Protein AF-A0A9P6P2Z0-F1 (afdb_monomer_lite)

Structure (mmCIF, N/CA/C/O backbone):
data_AF-A0A9P6P2Z0-F1
#
_entry.id   AF-A0A9P6P2Z0-F1
#
loop_
_atom_site.group_PDB
_atom_site.id
_atom_site.type_symbol
_atom_site.label_atom_id
_atom_site.label_alt_id
_atom_site.label_comp_id
_atom_site.label_asym_id
_atom_site.label_entity_id
_atom_site.label_seq_id
_atom_site.pdbx_PDB_ins_code
_atom_site.Cartn_x
_atom_site.Cartn_y
_atom_site.Cartn_z
_atom_site.occupancy
_atom_site.B_iso_or_equiv
_atom_site.auth_seq_id
_atom_site.auth_comp_id
_atom_site.auth_asym_id
_atom_site.auth_atom_id
_atom_site.pdbx_PDB_model_num
ATOM 1 N N . MET A 1 1 ? 4.535 6.539 -12.197 1.00 40.97 1 MET A N 1
ATOM 2 C CA . MET A 1 1 ? 3.383 5.613 -12.132 1.00 40.97 1 MET A CA 1
ATOM 3 C C . MET A 1 1 ? 3.742 4.573 -11.095 1.00 40.97 1 MET A C 1
ATOM 5 O O . MET A 1 1 ? 4.847 4.063 -11.207 1.00 40.97 1 MET A O 1
ATOM 9 N N . SER A 1 2 ? 2.902 4.327 -10.084 1.00 56.16 2 SER A N 1
ATOM 10 C CA . SER A 1 2 ? 3.130 3.152 -9.237 1.00 56.16 2 SER A CA 1
ATOM 11 C C . SER A 1 2 ? 2.600 1.932 -9.979 1.00 56.16 2 SER A C 1
ATOM 13 O O . SER A 1 2 ? 1.514 1.979 -10.556 1.00 56.16 2 SER A O 1
ATOM 15 N N . THR A 1 3 ? 3.406 0.888 -10.032 1.00 84.94 3 THR A N 1
ATOM 16 C CA . THR A 1 3 ? 3.090 -0.382 -10.685 1.00 84.94 3 THR A CA 1
ATOM 17 C C . THR A 1 3 ? 2.276 -1.272 -9.741 1.00 84.94 3 THR A C 1
ATOM 19 O O . THR A 1 3 ? 2.152 -0.966 -8.551 1.00 84.94 3 THR A O 1
ATOM 22 N N . PHE A 1 4 ? 1.720 -2.379 -10.248 1.00 91.75 4 PHE A N 1
ATOM 23 C CA . PHE A 1 4 ? 1.156 -3.431 -9.392 1.00 91.75 4 PHE A CA 1
ATOM 24 C C . PHE A 1 4 ? 2.157 -3.864 -8.309 1.00 91.75 4 PHE A C 1
ATOM 26 O O . PHE A 1 4 ? 1.764 -4.084 -7.170 1.00 91.75 4 PHE A O 1
ATOM 33 N N . ASP A 1 5 ? 3.446 -3.916 -8.642 1.00 90.94 5 ASP A N 1
ATOM 34 C CA . ASP A 1 5 ? 4.504 -4.303 -7.713 1.00 90.94 5 ASP A CA 1
ATOM 35 C C . ASP A 1 5 ? 4.587 -3.338 -6.528 1.00 90.94 5 ASP A C 1
ATOM 37 O O . ASP A 1 5 ? 4.537 -3.775 -5.382 1.00 90.94 5 ASP A O 1
ATOM 41 N N . ASP A 1 6 ? 4.574 -2.029 -6.792 1.00 89.38 6 ASP A N 1
ATOM 42 C CA . ASP A 1 6 ? 4.560 -1.015 -5.732 1.00 89.38 6 ASP A CA 1
ATOM 43 C C . ASP A 1 6 ? 3.288 -1.099 -4.872 1.00 89.38 6 ASP A C 1
ATOM 45 O O . ASP A 1 6 ? 3.316 -0.822 -3.673 1.00 89.38 6 ASP A O 1
ATOM 49 N N . ALA A 1 7 ? 2.147 -1.438 -5.484 1.00 89.94 7 ALA A N 1
ATOM 50 C CA . ALA A 1 7 ? 0.877 -1.596 -4.781 1.00 89.94 7 ALA A CA 1
ATOM 51 C C . ALA A 1 7 ? 0.867 -2.852 -3.897 1.00 89.94 7 ALA A C 1
ATOM 53 O O . ALA A 1 7 ? 0.403 -2.788 -2.760 1.00 89.94 7 ALA A O 1
ATOM 54 N N . PHE A 1 8 ? 1.400 -3.967 -4.397 1.00 90.94 8 PHE A N 1
ATOM 55 C CA . PHE A 1 8 ? 1.550 -5.212 -3.653 1.00 90.94 8 PHE A CA 1
ATOM 56 C C . PHE A 1 8 ? 2.512 -5.035 -2.478 1.00 90.94 8 PHE A C 1
ATOM 58 O O . PHE A 1 8 ? 2.176 -5.396 -1.354 1.00 90.94 8 PHE A O 1
ATOM 65 N N . ASP A 1 9 ? 3.662 -4.402 -2.705 1.00 89.50 9 ASP A N 1
ATOM 66 C CA . ASP A 1 9 ? 4.655 -4.144 -1.662 1.00 89.50 9 ASP A CA 1
ATOM 67 C C . ASP A 1 9 ? 4.077 -3.265 -0.541 1.00 89.50 9 ASP A C 1
ATOM 69 O O . ASP A 1 9 ? 4.248 -3.570 0.640 1.00 89.50 9 ASP A O 1
ATOM 73 N N . LYS A 1 10 ? 3.311 -2.225 -0.898 1.00 85.12 10 LYS A N 1
ATOM 74 C CA . LYS A 1 10 ? 2.605 -1.372 0.072 1.00 85.12 10 LYS A CA 1
ATOM 75 C C . LYS A 1 10 ? 1.496 -2.097 0.828 1.00 85.12 10 LYS A C 1
ATOM 77 O O . LYS A 1 10 ? 1.320 -1.827 2.010 1.00 85.12 10 LYS A O 1
ATOM 82 N N . LEU A 1 11 ? 0.735 -2.959 0.154 1.00 83.75 11 LEU A N 1
ATOM 83 C CA . LEU A 1 11 ? -0.376 -3.690 0.765 1.00 83.75 11 LEU A CA 1
ATOM 84 C C . LEU A 1 11 ? 0.119 -4.714 1.791 1.00 83.75 11 LEU A C 1
ATOM 86 O O . LEU A 1 11 ? -0.470 -4.862 2.855 1.00 83.75 11 LEU A O 1
ATOM 90 N N . ILE A 1 12 ? 1.189 -5.433 1.454 1.00 82.19 12 ILE A N 1
ATOM 91 C CA . ILE A 1 12 ? 1.725 -6.512 2.286 1.00 82.19 12 ILE A CA 1
ATOM 92 C C . ILE A 1 12 ? 2.585 -5.975 3.443 1.00 82.19 12 ILE A C 1
ATOM 94 O O . ILE A 1 12 ? 2.632 -6.599 4.505 1.00 82.19 12 ILE A O 1
ATOM 98 N N . GLY A 1 13 ? 3.246 -4.824 3.264 1.00 67.31 13 GLY A N 1
ATOM 99 C CA . GLY A 1 13 ? 4.098 -4.208 4.283 1.00 67.31 13 GLY A CA 1
ATOM 100 C C . GLY A 1 13 ? 5.221 -5.131 4.785 1.00 67.31 13 GLY A C 1
ATOM 101 O O . GLY A 1 13 ? 5.605 -6.097 4.122 1.00 67.31 13 GLY A O 1
ATOM 102 N N . ASN A 1 14 ? 5.730 -4.854 5.991 1.00 45.59 14 ASN A N 1
ATOM 103 C CA . ASN A 1 14 ? 6.727 -5.698 6.671 1.00 45.59 14 ASN A CA 1
ATOM 104 C C . ASN A 1 14 ? 6.098 -6.866 7.464 1.00 45.59 14 ASN A C 1
ATOM 106 O O . ASN A 1 14 ? 6.825 -7.667 8.049 1.00 45.59 14 ASN A O 1
ATOM 110 N N . GLU A 1 15 ? 4.765 -6.980 7.484 1.00 47.97 15 GLU A N 1
ATOM 111 C CA . GLU A 1 15 ? 4.010 -7.887 8.365 1.00 47.97 15 GLU A CA 1
ATOM 112 C C . GLU A 1 15 ? 3.291 -9.031 7.628 1.00 47.97 15 GLU A C 1
ATOM 114 O O . GLU A 1 15 ? 2.542 -9.783 8.248 1.00 47.97 15 GLU A O 1
ATOM 119 N N . GLY A 1 16 ? 3.545 -9.229 6.327 1.00 59.09 16 GLY A N 1
ATOM 120 C CA . GLY A 1 16 ? 2.955 -10.283 5.478 1.00 59.09 16 GLY A CA 1
ATOM 12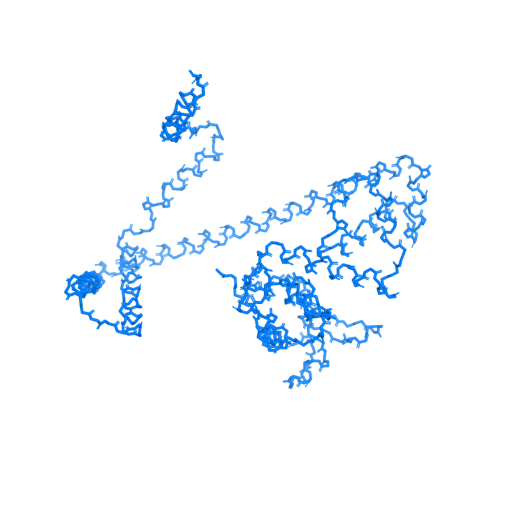1 C C . GLY A 1 16 ? 3.271 -11.742 5.850 1.00 59.09 16 GLY A C 1
ATOM 122 O O . GLY A 1 16 ? 3.262 -12.617 4.984 1.00 59.09 16 GLY A O 1
ATOM 123 N N . GLY A 1 17 ? 3.595 -12.011 7.111 1.00 72.75 17 GLY A N 1
ATOM 124 C CA . GLY A 1 17 ? 3.959 -13.317 7.629 1.00 72.75 17 GLY A CA 1
ATOM 125 C C . GLY A 1 17 ? 2.793 -14.299 7.728 1.00 72.75 17 GLY A C 1
ATOM 126 O O . GLY A 1 17 ? 1.643 -14.026 7.384 1.00 72.75 17 GLY A O 1
ATOM 127 N N . TYR A 1 18 ? 3.129 -15.490 8.209 1.00 78.38 18 TYR A N 1
ATOM 128 C CA . TYR A 1 18 ? 2.183 -16.582 8.364 1.00 78.38 18 TYR A CA 1
ATOM 129 C C . TYR A 1 18 ? 1.223 -16.327 9.529 1.00 78.38 18 TYR A C 1
ATOM 131 O O . TYR A 1 18 ? 1.657 -16.024 10.643 1.00 78.38 18 TYR A O 1
ATOM 139 N N . SER A 1 19 ? -0.062 -16.589 9.313 1.00 75.56 19 SER A N 1
ATOM 140 C CA . SER A 1 19 ? -1.073 -16.651 10.364 1.00 75.56 19 SER A CA 1
ATOM 141 C C . SER A 1 19 ? -1.917 -17.921 10.228 1.00 75.56 19 SER A C 1
ATOM 143 O O . SER A 1 19 ? -2.125 -18.459 9.143 1.00 75.56 19 SER A O 1
ATOM 145 N N . ASN A 1 20 ? -2.376 -18.457 11.356 1.00 75.75 20 ASN A N 1
ATOM 146 C CA . ASN A 1 20 ? -3.303 -19.585 11.385 1.00 75.75 20 ASN A CA 1
ATOM 147 C C . ASN A 1 20 ? -4.178 -19.452 12.627 1.00 75.75 20 ASN A C 1
ATOM 149 O O . ASN A 1 20 ? -3.778 -19.838 13.728 1.00 75.75 20 ASN A O 1
ATOM 153 N N . ASN A 1 21 ? -5.348 -18.843 12.449 1.00 61.84 21 ASN A N 1
ATOM 154 C CA . ASN A 1 21 ? -6.328 -18.699 13.511 1.00 61.84 21 ASN A CA 1
ATOM 155 C C . ASN A 1 21 ? -7.389 -19.802 13.389 1.00 61.84 21 ASN A C 1
ATOM 157 O O . ASN A 1 21 ? -8.086 -19.909 12.386 1.00 61.84 21 ASN A O 1
ATOM 161 N N . ARG A 1 22 ? -7.543 -20.606 14.448 1.00 56.22 22 ARG A N 1
ATOM 162 C CA . ARG A 1 22 ? -8.482 -21.739 14.500 1.00 56.22 22 ARG A CA 1
ATOM 163 C C . ARG A 1 22 ? -9.958 -21.321 14.447 1.00 56.22 22 ARG A C 1
ATOM 165 O O . ARG A 1 22 ? -10.809 -22.173 14.217 1.00 56.22 22 ARG A O 1
ATOM 172 N N . GLN A 1 23 ? -10.253 -20.049 14.713 1.00 51.34 23 GLN A N 1
ATOM 173 C CA . GLN A 1 23 ? -11.605 -19.482 14.704 1.00 51.34 23 GLN A CA 1
ATOM 174 C C . GLN A 1 23 ? -11.922 -18.705 13.415 1.00 51.34 23 GLN A C 1
ATOM 176 O O . GLN A 1 23 ? -13.063 -18.291 13.228 1.00 51.34 23 GLN A O 1
ATOM 181 N N . ASP A 1 24 ? -10.939 -18.514 12.528 1.00 55.25 24 ASP A N 1
ATOM 182 C CA . ASP A 1 24 ? -11.111 -17.787 11.271 1.00 55.25 24 ASP A CA 1
ATOM 183 C C . ASP A 1 24 ? -11.561 -18.749 10.150 1.00 55.25 24 ASP A C 1
ATOM 185 O O . ASP A 1 24 ? -10.883 -19.754 9.902 1.00 55.25 24 ASP A O 1
ATOM 189 N N . PRO A 1 25 ? -12.674 -18.474 9.438 1.00 52.09 25 PRO A N 1
ATOM 190 C CA . PRO A 1 25 ? -13.081 -19.256 8.270 1.00 52.09 25 PRO A CA 1
ATOM 191 C C . PRO A 1 25 ? -12.027 -19.306 7.142 1.00 52.09 25 PRO A C 1
ATOM 193 O O . PRO A 1 25 ? -12.110 -20.192 6.287 1.00 52.09 25 PRO A O 1
ATOM 196 N N . GLY A 1 26 ? -11.050 -18.389 7.117 1.00 55.75 26 GLY A N 1
ATOM 197 C CA . GLY A 1 26 ? -9.947 -18.346 6.149 1.00 55.75 26 GLY A CA 1
ATOM 198 C C . GLY A 1 26 ? -8.818 -19.362 6.384 1.00 55.75 26 GLY A C 1
ATOM 199 O O . GLY A 1 26 ? -8.164 -19.769 5.419 1.00 55.75 26 GLY A O 1
ATOM 200 N N . GLY A 1 27 ? -8.629 -19.835 7.622 1.00 72.31 27 GLY A N 1
ATOM 201 C CA . GLY A 1 27 ? -7.588 -20.804 7.990 1.00 72.31 27 GLY A CA 1
ATOM 202 C C . GLY A 1 27 ? -6.148 -20.278 7.852 1.00 72.31 27 GLY A C 1
ATOM 203 O O . GLY A 1 27 ? -5.869 -19.105 8.090 1.00 72.31 27 GLY A O 1
ATOM 204 N N . GLU A 1 28 ? -5.206 -21.162 7.500 1.00 84.19 28 GLU A N 1
ATOM 205 C CA . GLU A 1 28 ? -3.797 -20.798 7.271 1.00 84.19 28 GLU A CA 1
ATOM 206 C C . GLU A 1 28 ? -3.656 -19.752 6.161 1.00 84.19 28 GLU A C 1
ATOM 208 O O . GLU A 1 28 ? -4.163 -19.943 5.054 1.00 84.19 28 GLU A O 1
ATOM 213 N N . THR A 1 29 ? -2.911 -18.687 6.439 1.00 84.00 29 THR A N 1
ATOM 214 C CA . THR A 1 29 ? -2.677 -17.571 5.524 1.00 84.00 29 THR A CA 1
ATOM 215 C C . THR A 1 29 ? -1.196 -17.204 5.514 1.00 84.00 29 THR A C 1
ATOM 217 O O . THR A 1 29 ? -0.538 -17.234 6.550 1.00 84.00 29 THR A O 1
ATOM 220 N N . MET A 1 30 ? -0.660 -16.865 4.343 1.00 89.19 30 MET A N 1
ATOM 221 C CA . MET A 1 30 ? 0.699 -16.339 4.170 1.00 89.19 30 MET A CA 1
ATOM 222 C C . MET A 1 30 ? 0.666 -15.271 3.078 1.00 89.19 30 MET A C 1
ATOM 224 O O . MET A 1 30 ? 0.025 -15.484 2.048 1.00 89.19 30 MET A O 1
ATOM 228 N N . TRP A 1 31 ? 1.300 -14.114 3.297 1.00 88.25 31 TRP A N 1
ATOM 229 C CA . TRP A 1 31 ? 1.205 -12.950 2.397 1.00 88.25 31 TRP A CA 1
ATOM 230 C C . TRP A 1 31 ? -0.247 -12.500 2.126 1.00 88.25 31 TRP A C 1
ATOM 232 O O . TRP A 1 31 ? -0.568 -12.010 1.045 1.00 88.25 31 TRP A O 1
ATOM 242 N N . GLY A 1 32 ? -1.164 -12.742 3.070 1.00 83.31 32 GLY A N 1
ATOM 243 C CA . GLY A 1 32 ? -2.605 -12.509 2.895 1.00 83.31 32 GLY A CA 1
ATOM 244 C C . GLY A 1 32 ? -3.320 -13.494 1.952 1.00 83.31 32 GLY A C 1
ATOM 245 O O . GLY A 1 32 ? -4.525 -13.383 1.748 1.00 83.31 32 GLY A O 1
ATOM 246 N N . VAL A 1 33 ? -2.623 -14.496 1.404 1.00 88.19 33 VAL A N 1
ATOM 247 C CA . VAL A 1 33 ? -3.230 -15.574 0.612 1.00 88.19 33 VAL A CA 1
ATOM 248 C C . VAL A 1 33 ? -3.651 -16.713 1.535 1.00 88.19 33 VAL A C 1
ATOM 250 O O . VAL A 1 33 ? -2.816 -17.320 2.205 1.00 88.19 33 VAL A O 1
ATOM 253 N N . THR A 1 34 ? -4.944 -17.039 1.544 1.00 88.44 34 THR A N 1
ATOM 254 C CA . THR A 1 34 ? -5.471 -18.185 2.306 1.00 88.44 34 THR A CA 1
ATOM 255 C C . THR A 1 34 ? -5.076 -19.518 1.666 1.00 88.44 34 THR A C 1
ATOM 257 O O . THR A 1 34 ? -4.970 -19.630 0.440 1.00 88.44 34 THR A O 1
ATOM 260 N N . LYS A 1 35 ? -4.960 -20.579 2.472 1.00 89.00 35 LYS A N 1
ATOM 261 C CA . LYS A 1 35 ? -4.663 -21.948 2.013 1.00 89.00 35 LYS A CA 1
ATOM 262 C C . LYS A 1 35 ? -5.596 -22.418 0.911 1.00 89.00 35 LYS A C 1
ATOM 264 O O . LYS A 1 35 ? -5.164 -23.049 -0.047 1.00 89.00 35 LYS A O 1
ATOM 269 N N . ARG A 1 36 ? -6.881 -22.078 1.017 1.00 89.25 36 ARG A N 1
ATOM 270 C CA . ARG A 1 36 ? -7.888 -22.411 0.003 1.00 89.25 36 ARG A CA 1
ATOM 271 C C . ARG A 1 36 ? -7.555 -21.789 -1.354 1.00 89.25 36 ARG A C 1
ATOM 273 O O . ARG A 1 36 ? -7.670 -22.470 -2.369 1.00 89.25 36 ARG A O 1
ATOM 280 N N . VAL A 1 37 ? -7.147 -20.521 -1.370 1.00 90.25 37 VAL A N 1
ATOM 281 C CA . VAL A 1 37 ? -6.754 -19.821 -2.601 1.00 90.25 37 VAL A CA 1
ATOM 282 C C . VAL A 1 37 ? -5.445 -20.390 -3.146 1.00 90.25 37 VAL A C 1
ATOM 284 O O . VAL A 1 37 ? -5.365 -20.672 -4.338 1.00 90.25 37 VAL A O 1
ATOM 287 N N . ALA A 1 38 ? -4.455 -20.635 -2.283 1.00 91.69 38 ALA A N 1
ATOM 288 C CA . ALA A 1 38 ? -3.182 -21.234 -2.681 1.00 91.69 38 ALA A CA 1
ATOM 289 C C . ALA A 1 38 ? -3.375 -22.627 -3.317 1.00 91.69 38 ALA A C 1
ATOM 291 O O . ALA A 1 38 ? -2.855 -22.886 -4.401 1.00 91.69 38 ALA A O 1
ATOM 292 N N . LEU A 1 39 ? -4.202 -23.486 -2.710 1.00 90.38 39 LEU A N 1
ATOM 293 C CA . LEU A 1 39 ? -4.555 -24.802 -3.253 1.00 90.38 39 LEU A CA 1
ATOM 294 C C . LEU A 1 39 ? -5.285 -24.699 -4.595 1.00 90.38 39 LEU A C 1
ATOM 296 O O . LEU A 1 39 ? -4.967 -25.444 -5.518 1.00 90.38 39 LEU A O 1
ATOM 300 N N . ALA A 1 40 ? -6.235 -23.768 -4.727 1.00 91.75 40 ALA A N 1
ATOM 301 C CA . ALA A 1 40 ? -6.944 -23.536 -5.986 1.00 91.75 40 ALA A CA 1
ATOM 302 C C . ALA A 1 40 ? -6.010 -23.039 -7.104 1.00 91.75 40 ALA A C 1
ATOM 304 O O . ALA A 1 40 ? -6.244 -23.332 -8.274 1.00 91.75 40 ALA A O 1
ATOM 305 N N . TRP A 1 41 ? -4.936 -22.332 -6.742 1.00 92.19 41 TRP A N 1
ATOM 306 C CA . TRP A 1 41 ? -3.860 -21.927 -7.648 1.00 92.19 41 TRP A CA 1
ATOM 307 C C . TRP A 1 41 ? -2.865 -23.061 -7.965 1.00 92.19 41 TRP A C 1
ATOM 309 O O . TRP A 1 41 ? -2.020 -22.920 -8.845 1.00 92.19 41 TRP A O 1
ATOM 319 N N . GLY A 1 42 ? -2.957 -24.199 -7.270 1.00 93.25 42 GLY A N 1
ATOM 320 C CA . GLY A 1 42 ? -2.093 -25.366 -7.462 1.00 93.25 42 GLY A CA 1
ATOM 321 C C . GLY A 1 42 ? -0.892 -25.446 -6.515 1.00 93.25 42 GLY A C 1
ATOM 322 O O . GLY A 1 42 ? -0.043 -26.318 -6.689 1.00 93.25 42 GLY A O 1
ATOM 323 N N . TYR A 1 43 ? -0.802 -24.579 -5.503 1.00 92.75 43 TYR A N 1
ATOM 324 C CA . TYR A 1 43 ? 0.214 -24.689 -4.457 1.00 92.75 43 TYR A CA 1
ATOM 325 C C . TYR A 1 43 ? -0.219 -25.705 -3.393 1.00 92.75 43 TYR A C 1
ATOM 327 O O . TYR A 1 43 ? -1.194 -25.487 -2.678 1.00 92.75 43 TYR A O 1
ATOM 335 N N . THR A 1 44 ? 0.517 -26.813 -3.275 1.00 92.62 44 THR A N 1
ATOM 336 C CA . THR A 1 44 ? 0.225 -27.912 -2.332 1.00 92.62 44 THR A CA 1
ATOM 337 C C . THR A 1 44 ? 1.229 -28.020 -1.180 1.00 92.62 44 THR A C 1
ATOM 339 O O . THR A 1 44 ? 1.205 -29.010 -0.453 1.00 92.62 44 THR A O 1
ATOM 342 N N . GLY A 1 45 ? 2.146 -27.056 -1.051 1.00 91.12 45 GLY A N 1
ATOM 343 C CA . GLY A 1 45 ? 3.137 -27.016 0.027 1.00 91.12 45 GLY A CA 1
ATOM 344 C C . GLY A 1 45 ? 2.565 -26.517 1.357 1.00 91.12 45 GLY A C 1
ATOM 345 O O . GLY A 1 45 ? 1.389 -26.159 1.460 1.00 91.12 45 GLY A O 1
ATOM 346 N N . GLU A 1 46 ? 3.418 -26.475 2.378 1.00 92.31 46 GLU A N 1
ATOM 347 C CA . GLU A 1 46 ? 3.095 -25.865 3.670 1.00 92.31 46 GLU A CA 1
ATOM 348 C C . GLU A 1 46 ? 2.917 -24.353 3.510 1.00 92.31 46 GLU A C 1
ATOM 350 O O . GLU A 1 46 ? 3.772 -23.679 2.946 1.00 92.31 46 GLU A O 1
ATOM 355 N N . MET A 1 47 ? 1.840 -23.775 4.047 1.00 91.75 47 MET A N 1
ATOM 356 C CA . MET A 1 47 ? 1.548 -22.350 3.828 1.00 91.75 47 MET A CA 1
ATOM 357 C C . MET A 1 47 ? 2.641 -21.407 4.342 1.00 91.75 47 MET A C 1
ATOM 359 O O . MET A 1 47 ? 2.821 -20.331 3.783 1.00 91.75 47 MET A O 1
ATOM 363 N N . ARG A 1 48 ? 3.401 -21.813 5.367 1.00 91.06 48 ARG A N 1
ATOM 364 C CA . ARG A 1 48 ? 4.566 -21.061 5.875 1.00 91.06 48 ARG A CA 1
ATOM 365 C C . ARG A 1 48 ? 5.651 -20.861 4.818 1.00 91.06 48 ARG A C 1
ATOM 367 O O . ARG A 1 48 ? 6.361 -19.863 4.869 1.00 91.06 48 ARG A O 1
ATOM 374 N N . ASP A 1 49 ? 5.734 -21.787 3.869 1.00 94.12 49 ASP A N 1
ATOM 375 C CA . ASP A 1 49 ? 6.733 -21.816 2.808 1.00 94.12 49 ASP A CA 1
ATOM 376 C C . ASP A 1 49 ? 6.168 -21.284 1.482 1.00 94.12 49 ASP A C 1
ATOM 378 O O . ASP A 1 49 ? 6.791 -21.462 0.431 1.00 94.12 49 ASP A O 1
ATOM 382 N N . LEU A 1 50 ? 4.979 -20.658 1.488 1.00 92.81 50 LEU A N 1
ATOM 383 C CA . LEU A 1 50 ? 4.404 -20.060 0.286 1.00 92.81 50 LEU A CA 1
ATOM 384 C C . LEU A 1 50 ? 5.347 -18.954 -0.220 1.00 92.81 50 LEU A C 1
ATOM 386 O O . LEU A 1 50 ? 5.540 -17.950 0.477 1.00 92.81 50 LEU A O 1
ATOM 390 N N . PRO A 1 51 ? 5.922 -19.082 -1.433 1.00 94.44 51 PRO A N 1
ATOM 391 C CA . PRO A 1 51 ? 6.845 -18.080 -1.936 1.00 94.44 51 PRO A CA 1
ATOM 392 C C . PRO A 1 51 ? 6.128 -16.751 -2.160 1.00 94.44 51 PRO A C 1
ATOM 394 O O . PRO A 1 51 ? 5.041 -16.710 -2.742 1.00 94.44 51 PRO A O 1
ATOM 397 N N . ARG A 1 52 ? 6.776 -15.651 -1.767 1.00 92.88 52 ARG A N 1
ATOM 398 C CA . ARG A 1 52 ? 6.261 -14.288 -1.972 1.00 92.88 52 ARG A CA 1
ATOM 399 C C . ARG A 1 52 ? 5.889 -14.027 -3.432 1.00 92.88 52 ARG A C 1
ATOM 401 O O . ARG A 1 52 ? 4.836 -13.466 -3.702 1.00 92.88 52 ARG A O 1
ATOM 408 N N . GLU A 1 53 ? 6.708 -14.496 -4.371 1.00 93.50 53 GLU A N 1
ATOM 409 C CA . GLU A 1 53 ? 6.433 -14.365 -5.808 1.00 93.50 53 GLU A CA 1
ATOM 410 C C . GLU A 1 53 ? 5.185 -15.139 -6.250 1.00 93.50 53 GLU A C 1
ATOM 412 O O . GLU A 1 53 ? 4.406 -14.647 -7.062 1.00 93.50 53 GLU A O 1
ATOM 417 N N . THR A 1 54 ? 4.934 -16.321 -5.681 1.00 94.19 54 THR A N 1
ATOM 418 C CA . THR A 1 54 ? 3.694 -17.065 -5.942 1.00 94.19 54 THR A CA 1
ATOM 419 C C . THR A 1 54 ? 2.487 -16.311 -5.389 1.00 94.19 54 THR A C 1
ATOM 421 O O . THR A 1 54 ? 1.486 -16.168 -6.089 1.00 94.19 54 THR A O 1
ATOM 424 N N . ALA A 1 55 ? 2.584 -15.765 -4.174 1.00 93.38 55 ALA A N 1
ATOM 425 C CA . ALA A 1 55 ? 1.526 -14.932 -3.606 1.00 93.38 55 ALA A CA 1
ATOM 426 C C . ALA A 1 55 ? 1.265 -13.670 -4.443 1.00 93.38 55 ALA A C 1
ATOM 428 O O . ALA A 1 55 ? 0.113 -13.324 -4.691 1.00 93.38 55 ALA A O 1
ATOM 429 N N . LYS A 1 56 ? 2.319 -13.031 -4.955 1.00 94.12 56 LYS A N 1
ATOM 430 C CA . LYS A 1 56 ? 2.235 -11.871 -5.848 1.00 94.12 56 LYS A CA 1
ATOM 431 C C . LYS A 1 56 ? 1.539 -12.205 -7.172 1.00 94.12 56 LYS A C 1
ATOM 433 O O . LYS A 1 56 ? 0.683 -11.447 -7.622 1.00 94.12 56 LYS A O 1
ATOM 438 N N . GLN A 1 57 ? 1.831 -13.362 -7.769 1.00 95.81 57 GLN A N 1
ATOM 439 C CA . GLN A 1 57 ? 1.131 -13.841 -8.971 1.00 95.81 57 GLN A CA 1
ATOM 440 C C . GLN A 1 57 ? -0.363 -14.069 -8.712 1.00 95.81 57 GLN A C 1
ATOM 442 O O . GLN A 1 57 ? -1.197 -13.615 -9.497 1.00 95.81 57 GLN A O 1
ATOM 447 N N . ILE A 1 58 ? -0.700 -14.714 -7.590 1.00 94.88 58 ILE A N 1
ATOM 448 C CA . ILE A 1 58 ? -2.086 -14.910 -7.144 1.00 94.88 58 ILE A CA 1
ATOM 449 C C . ILE A 1 58 ? -2.776 -13.554 -6.954 1.00 94.88 58 ILE A C 1
ATOM 451 O O . ILE A 1 58 ? -3.880 -13.341 -7.457 1.00 94.88 58 ILE A O 1
ATOM 455 N N . ALA A 1 59 ? -2.113 -12.623 -6.263 1.00 94.44 59 ALA A N 1
ATOM 456 C CA . ALA A 1 59 ? -2.623 -11.289 -5.988 1.00 94.44 59 ALA A CA 1
ATOM 457 C C . ALA A 1 59 ? -2.972 -10.534 -7.276 1.00 94.44 59 ALA A C 1
ATOM 459 O O . ALA A 1 59 ? -4.075 -9.996 -7.410 1.00 94.44 59 ALA A O 1
ATOM 460 N N . LYS A 1 60 ? -2.065 -10.570 -8.257 1.00 95.56 60 LYS A N 1
ATOM 461 C CA . LYS A 1 60 ? -2.276 -9.935 -9.556 1.00 95.56 60 LYS A CA 1
ATOM 462 C C . LYS A 1 60 ? -3.462 -10.549 -10.294 1.00 95.56 60 LYS A C 1
ATOM 464 O O . LYS A 1 60 ? -4.385 -9.841 -10.690 1.00 95.56 60 LYS A O 1
ATOM 469 N N . ALA A 1 61 ? -3.453 -11.872 -10.438 1.00 96.06 61 ALA A N 1
ATOM 470 C CA . ALA A 1 61 ? -4.407 -12.586 -11.275 1.00 96.06 61 ALA A CA 1
ATOM 471 C C . ALA A 1 61 ? -5.834 -12.569 -10.718 1.00 96.06 61 ALA A C 1
ATOM 473 O O . ALA A 1 61 ? -6.791 -12.528 -11.487 1.00 96.06 61 ALA A O 1
ATOM 474 N N . LEU A 1 62 ? -5.987 -12.617 -9.392 1.00 93.56 62 LEU A N 1
ATOM 475 C CA . LEU A 1 62 ? -7.302 -12.723 -8.762 1.00 93.56 62 LEU A CA 1
ATOM 476 C C . LEU A 1 62 ? -7.851 -11.381 -8.285 1.00 93.56 62 LEU A C 1
ATOM 478 O O . LEU A 1 62 ? -9.070 -11.217 -8.257 1.00 93.56 62 LEU A O 1
ATOM 482 N N . TYR A 1 63 ? -6.985 -10.427 -7.927 1.00 93.31 63 TYR A N 1
ATOM 483 C CA . TYR A 1 63 ? -7.435 -9.219 -7.236 1.00 93.31 63 TYR A CA 1
ATOM 484 C C . TYR A 1 63 ? -7.131 -7.902 -7.955 1.00 93.31 63 TYR A C 1
ATOM 486 O O . TYR A 1 63 ? -7.795 -6.910 -7.657 1.00 93.31 63 TYR A O 1
ATOM 494 N N . TRP A 1 64 ? -6.193 -7.886 -8.907 1.00 95.25 64 TRP A N 1
ATOM 495 C CA . TRP A 1 64 ? -5.815 -6.693 -9.677 1.00 95.25 64 TRP A CA 1
ATOM 496 C C . TRP A 1 64 ? -6.354 -6.733 -11.113 1.00 95.25 64 TRP A C 1
ATOM 498 O O . TRP A 1 64 ? -7.118 -5.856 -11.526 1.00 95.25 64 TRP A O 1
ATOM 508 N N . ASP A 1 65 ? -6.000 -7.778 -11.864 1.00 95.94 65 ASP A N 1
ATOM 509 C CA . ASP A 1 65 ? -6.304 -7.906 -13.294 1.00 95.94 65 ASP A CA 1
ATOM 510 C C . ASP A 1 65 ? -7.813 -7.930 -13.594 1.00 95.94 65 ASP A C 1
ATOM 512 O O . ASP A 1 65 ? -8.242 -7.190 -14.485 1.00 95.94 65 ASP A O 1
ATOM 516 N N . PRO A 1 66 ? -8.661 -8.672 -12.844 1.00 95.44 66 PRO A N 1
ATOM 517 C CA . PRO A 1 66 ? -10.101 -8.712 -13.109 1.00 95.44 66 PRO A CA 1
ATOM 518 C C . PRO A 1 66 ? -10.803 -7.360 -12.939 1.00 95.44 66 PRO A C 1
ATOM 520 O O . PRO A 1 66 ? -11.913 -7.174 -13.435 1.00 95.44 66 PRO A O 1
ATOM 523 N N . LEU A 1 67 ? -10.171 -6.417 -12.234 1.00 96.19 67 LEU A N 1
ATOM 524 C CA . LEU A 1 67 ? -10.708 -5.083 -11.982 1.00 96.19 67 LEU A CA 1
ATOM 525 C C . LEU A 1 67 ? -10.140 -4.015 -12.919 1.00 96.19 67 LEU A C 1
ATOM 527 O O . LEU A 1 67 ? -10.545 -2.854 -12.832 1.00 96.19 67 LEU A O 1
ATOM 531 N N . HIS A 1 68 ? -9.254 -4.403 -13.843 1.00 95.19 68 HIS A N 1
ATOM 532 C CA . HIS A 1 68 ? -8.567 -3.502 -14.766 1.00 95.19 68 HIS A CA 1
ATOM 533 C C . HIS A 1 68 ? -7.820 -2.367 -14.049 1.00 95.19 68 HIS A C 1
ATOM 535 O O . HIS A 1 68 ? -7.813 -1.234 -14.527 1.00 95.19 68 HIS A O 1
ATOM 541 N N . CYS A 1 69 ? -7.194 -2.657 -12.906 1.00 95.19 69 CYS A N 1
ATOM 542 C CA . CYS A 1 69 ? -6.520 -1.653 -12.080 1.00 95.19 69 CYS A CA 1
ATOM 543 C C . CYS A 1 69 ? -5.443 -0.850 -12.840 1.00 95.19 69 CYS A C 1
ATOM 545 O O . CYS A 1 69 ? -5.308 0.350 -12.608 1.00 95.19 69 CYS A O 1
ATOM 547 N N . ASP A 1 70 ? -4.767 -1.452 -13.826 1.00 94.81 70 ASP A N 1
ATOM 548 C CA . ASP A 1 70 ? -3.797 -0.762 -14.698 1.00 94.81 70 ASP A CA 1
ATOM 549 C C . ASP A 1 70 ? -4.414 0.345 -15.577 1.00 94.81 70 ASP A C 1
ATOM 551 O O . ASP A 1 70 ? -3.697 1.164 -16.152 1.00 94.81 70 ASP A O 1
ATOM 555 N N . ALA A 1 71 ? -5.743 0.386 -15.716 1.00 92.94 71 ALA A N 1
ATOM 556 C CA . ALA A 1 71 ? -6.444 1.373 -16.533 1.00 92.94 71 ALA A CA 1
ATOM 557 C C . ALA A 1 71 ? -6.751 2.692 -15.797 1.00 92.94 71 ALA A C 1
ATOM 559 O O . ALA A 1 71 ? -7.276 3.618 -16.432 1.00 92.94 71 ALA A O 1
ATOM 560 N N . TYR A 1 72 ? -6.467 2.776 -14.492 1.00 94.38 72 TYR A N 1
ATOM 561 C CA . TYR A 1 72 ? -6.844 3.893 -13.618 1.00 94.38 72 TYR A CA 1
ATOM 562 C C . TYR A 1 72 ? -5.632 4.683 -13.096 1.00 94.38 72 TYR A C 1
ATOM 564 O O . TYR A 1 72 ? -4.479 4.296 -13.277 1.00 94.38 72 TYR A O 1
ATOM 572 N N . ASP A 1 73 ? -5.898 5.806 -12.416 1.00 94.12 73 ASP A N 1
ATOM 573 C CA . ASP A 1 73 ? -4.891 6.489 -11.591 1.00 94.12 73 ASP A CA 1
ATOM 574 C C . ASP A 1 73 ? -4.346 5.516 -10.532 1.00 94.12 73 ASP A C 1
ATOM 576 O O . ASP A 1 73 ? -5.108 4.776 -9.911 1.00 94.12 73 ASP A O 1
ATOM 580 N N . ALA A 1 74 ? -3.033 5.528 -10.303 1.00 91.12 74 ALA A N 1
ATOM 581 C CA . ALA A 1 74 ? -2.373 4.581 -9.406 1.00 91.12 74 ALA A CA 1
ATOM 582 C C . ALA A 1 74 ? -2.927 4.607 -7.967 1.00 91.12 74 ALA A C 1
ATOM 584 O O . ALA A 1 74 ? -2.984 3.572 -7.305 1.00 91.12 74 ALA A O 1
ATOM 585 N N . ARG A 1 75 ? -3.382 5.771 -7.481 1.00 90.81 75 ARG A N 1
ATOM 586 C CA . ARG A 1 75 ? -3.988 5.905 -6.147 1.00 90.81 75 ARG A CA 1
ATOM 587 C C . ARG A 1 75 ? -5.365 5.242 -6.102 1.00 90.81 75 ARG A C 1
ATOM 589 O O . ARG A 1 75 ? -5.679 4.553 -5.136 1.00 90.81 75 ARG A O 1
ATOM 596 N N . VAL A 1 76 ? -6.149 5.395 -7.170 1.00 94.75 76 VAL A N 1
ATOM 597 C CA . VAL A 1 76 ? -7.446 4.723 -7.344 1.00 94.75 76 VAL A CA 1
ATOM 598 C C . VAL A 1 76 ? -7.255 3.209 -7.438 1.00 94.75 76 VAL A C 1
ATOM 600 O O . VAL A 1 76 ? -7.921 2.460 -6.726 1.00 94.75 76 VAL A O 1
ATOM 603 N N . ALA A 1 77 ? -6.308 2.766 -8.266 1.00 95.50 77 ALA A N 1
ATOM 604 C CA . ALA A 1 77 ? -5.966 1.360 -8.447 1.00 95.50 77 ALA A CA 1
ATOM 605 C C . ALA A 1 77 ? -5.555 0.695 -7.124 1.00 95.50 77 ALA A C 1
ATOM 607 O O . ALA A 1 77 ? -6.052 -0.381 -6.799 1.00 95.50 77 ALA A O 1
ATOM 608 N N . PHE A 1 78 ? -4.720 1.368 -6.323 1.00 93.50 78 PHE A N 1
ATOM 609 C CA . PHE A 1 78 ? -4.323 0.886 -5.000 1.00 93.50 78 PHE A CA 1
ATOM 610 C C . PHE A 1 78 ? -5.519 0.718 -4.051 1.00 93.50 78 PHE A C 1
ATOM 612 O O . PHE A 1 78 ? -5.649 -0.334 -3.435 1.00 93.50 78 PHE A O 1
ATOM 619 N N . GLN A 1 79 ? -6.422 1.704 -3.962 1.00 91.62 79 GLN A N 1
ATOM 620 C CA . GLN A 1 79 ? -7.603 1.611 -3.087 1.00 91.62 79 GLN A CA 1
ATOM 621 C C . GLN A 1 79 ? -8.549 0.473 -3.496 1.00 91.62 79 GLN A C 1
ATOM 623 O O . GLN A 1 79 ? -9.086 -0.227 -2.637 1.00 91.62 79 GLN A O 1
ATOM 628 N N . ILE A 1 80 ? -8.741 0.273 -4.804 1.00 95.00 80 ILE A N 1
ATOM 629 C CA . ILE A 1 80 ? -9.544 -0.833 -5.339 1.00 95.00 80 ILE A CA 1
ATOM 630 C C . ILE A 1 80 ? -8.892 -2.178 -5.001 1.00 95.00 80 ILE A C 1
ATOM 632 O O . ILE A 1 80 ? -9.576 -3.090 -4.535 1.00 95.00 80 ILE A O 1
ATOM 636 N N . PHE A 1 81 ? -7.582 -2.291 -5.217 1.00 94.38 81 PHE A N 1
ATOM 637 C CA . PHE A 1 81 ? -6.818 -3.503 -4.951 1.00 94.38 81 PHE A CA 1
ATOM 638 C C . PHE A 1 81 ? -6.824 -3.878 -3.467 1.00 94.38 81 PHE A C 1
ATOM 640 O O . PHE A 1 81 ? -7.207 -4.999 -3.143 1.00 94.38 81 PHE A O 1
ATOM 647 N N . ASP A 1 82 ? -6.494 -2.941 -2.574 1.00 90.62 82 ASP A N 1
ATOM 648 C CA . ASP A 1 82 ? -6.523 -3.139 -1.119 1.00 90.62 82 ASP A CA 1
ATOM 649 C C . ASP A 1 82 ? -7.894 -3.636 -0.645 1.00 90.62 82 ASP A C 1
ATOM 651 O O . ASP A 1 82 ? -8.009 -4.637 0.065 1.00 90.62 82 ASP A O 1
ATOM 655 N N . ALA A 1 83 ? -8.963 -2.978 -1.091 1.00 86.69 83 ALA A N 1
ATOM 656 C CA . ALA A 1 83 ? -10.317 -3.356 -0.726 1.00 86.69 83 ALA A CA 1
ATOM 657 C C . ALA A 1 83 ? -10.696 -4.757 -1.236 1.00 86.69 83 ALA A C 1
ATOM 659 O O . ALA A 1 83 ? -11.376 -5.502 -0.531 1.00 86.69 83 ALA A O 1
ATOM 660 N N . ASN A 1 84 ? -10.269 -5.123 -2.447 1.00 92.31 84 ASN A N 1
ATOM 661 C CA . ASN A 1 84 ? -10.596 -6.416 -3.044 1.00 92.31 84 ASN A CA 1
ATOM 662 C C . ASN A 1 84 ? -9.812 -7.557 -2.391 1.00 92.31 84 ASN A C 1
ATOM 664 O O . ASN A 1 84 ? -10.368 -8.620 -2.123 1.00 92.31 84 ASN A O 1
ATOM 668 N N . TYR A 1 85 ? -8.532 -7.320 -2.104 1.00 88.25 85 TYR A N 1
ATOM 669 C CA . TYR A 1 85 ? -7.652 -8.290 -1.456 1.00 88.25 85 TYR A CA 1
ATOM 670 C C . TYR A 1 85 ? -8.140 -8.647 -0.047 1.00 88.25 85 TYR A C 1
ATOM 672 O O . TYR A 1 85 ? -8.082 -9.804 0.357 1.00 88.25 85 TYR A O 1
ATOM 680 N N . ASN A 1 86 ? -8.727 -7.672 0.655 1.00 81.44 86 ASN A N 1
ATOM 681 C CA . ASN A 1 86 ? -9.362 -7.852 1.962 1.00 81.44 86 ASN A CA 1
ATOM 682 C C . ASN A 1 86 ? -10.829 -8.341 1.887 1.00 81.44 86 ASN A C 1
ATOM 684 O O . ASN A 1 86 ? -11.543 -8.319 2.889 1.00 81.44 86 ASN A O 1
ATOM 688 N N . GLY A 1 87 ? -11.311 -8.777 0.715 1.00 78.31 87 GLY A N 1
ATOM 689 C CA . GLY A 1 87 ? -12.631 -9.404 0.557 1.00 78.31 87 GLY A CA 1
ATOM 690 C C . GLY A 1 87 ? -13.825 -8.443 0.462 1.00 78.31 87 GLY A C 1
ATOM 691 O O . GLY A 1 87 ? -14.951 -8.827 0.778 1.00 78.31 87 GLY A O 1
ATOM 692 N N . GLY A 1 88 ? -13.608 -7.192 0.053 1.00 82.06 88 GLY A N 1
ATOM 693 C CA . GLY A 1 88 ? -14.661 -6.183 -0.094 1.00 82.06 88 GLY A CA 1
ATOM 694 C C . GLY A 1 88 ? -15.575 -6.361 -1.318 1.00 82.06 88 GLY A C 1
ATOM 695 O O . GLY A 1 88 ? -15.222 -7.000 -2.308 1.00 82.06 88 GLY A O 1
ATOM 696 N N . HIS A 1 89 ? -16.744 -5.704 -1.305 1.00 87.62 89 HIS A N 1
ATOM 697 C CA . HIS A 1 89 ? -17.705 -5.677 -2.430 1.00 87.62 89 HIS A CA 1
ATOM 698 C C . HIS A 1 89 ? -17.332 -4.620 -3.477 1.00 87.62 89 HIS A C 1
ATOM 700 O O . HIS A 1 89 ? -18.110 -3.730 -3.838 1.00 87.62 89 HIS A O 1
ATOM 706 N N . VAL A 1 90 ? -16.099 -4.703 -3.964 1.00 93.56 90 VAL A N 1
ATOM 707 C CA . VAL A 1 90 ? -15.435 -3.613 -4.686 1.00 93.56 90 VAL A CA 1
ATOM 708 C C . VAL A 1 90 ? -16.135 -3.177 -5.964 1.00 93.56 90 VAL A C 1
ATOM 710 O O . VAL A 1 90 ? -16.174 -1.984 -6.236 1.00 93.56 90 VAL A O 1
ATOM 713 N N . VAL A 1 91 ? -16.746 -4.085 -6.730 1.00 95.56 91 VAL A N 1
ATOM 714 C CA . VAL A 1 91 ? -17.421 -3.708 -7.985 1.00 95.56 91 VAL A CA 1
ATOM 715 C C . VAL A 1 91 ? -18.600 -2.776 -7.712 1.00 95.56 91 VAL A C 1
ATOM 717 O O . VAL A 1 91 ? -18.738 -1.748 -8.374 1.00 95.56 91 VAL A O 1
ATOM 720 N N . THR A 1 92 ? -19.403 -3.074 -6.689 1.00 92.56 92 THR A N 1
ATOM 721 C CA . THR A 1 92 ? -20.508 -2.192 -6.295 1.00 92.56 92 THR A CA 1
ATOM 722 C C . THR A 1 92 ? -20.012 -0.846 -5.769 1.00 92.56 92 THR A C 1
ATOM 724 O O . THR A 1 92 ? -20.601 0.184 -6.092 1.00 92.56 92 THR A O 1
ATOM 727 N N . TRP A 1 93 ? -18.890 -0.816 -5.042 1.00 95.06 93 TRP A N 1
ATOM 728 C CA . TRP A 1 93 ? -18.296 0.432 -4.547 1.00 95.06 93 TRP A CA 1
ATOM 729 C C . TRP A 1 93 ? -17.690 1.276 -5.673 1.00 95.06 93 TRP A C 1
ATOM 731 O O . TRP A 1 93 ? -17.872 2.490 -5.689 1.00 95.06 93 TRP A O 1
ATOM 741 N N . ILE A 1 94 ? -17.043 0.649 -6.662 1.00 97.12 94 ILE A N 1
ATOM 742 C CA . ILE A 1 94 ? -16.570 1.311 -7.887 1.00 97.12 94 ILE A CA 1
ATOM 743 C C . ILE A 1 94 ? -17.748 1.972 -8.607 1.00 97.12 94 ILE A C 1
ATOM 745 O O . ILE A 1 94 ? -17.652 3.118 -9.054 1.00 97.12 94 ILE A O 1
ATOM 749 N N . GLN A 1 95 ? -18.872 1.264 -8.724 1.00 95.75 95 GLN A N 1
ATOM 750 C CA . GLN A 1 95 ? -20.055 1.775 -9.410 1.00 95.75 95 GLN A CA 1
ATOM 751 C C . GLN A 1 95 ? -20.675 2.963 -8.667 1.00 95.75 95 GLN A C 1
ATOM 753 O O . GLN A 1 95 ? -20.908 4.005 -9.278 1.00 95.75 95 GLN A O 1
ATOM 758 N N . GLN A 1 96 ? -20.829 2.862 -7.345 1.00 91.25 96 GLN A N 1
ATOM 759 C CA . GLN A 1 96 ? -21.285 3.968 -6.495 1.00 91.25 96 GLN A CA 1
ATOM 760 C C . GLN A 1 96 ? -20.357 5.189 -6.590 1.00 91.25 96 GLN A C 1
ATOM 762 O O . GLN A 1 96 ? -20.826 6.312 -6.774 1.00 91.25 96 GLN A O 1
ATOM 767 N N . ALA A 1 97 ? -19.039 4.980 -6.530 1.00 92.56 97 ALA A N 1
ATOM 768 C CA . ALA A 1 97 ? -18.053 6.057 -6.572 1.00 92.56 97 ALA A CA 1
ATOM 769 C C . ALA A 1 97 ? -17.990 6.765 -7.934 1.00 92.56 97 ALA A C 1
ATOM 771 O O . ALA A 1 97 ? -17.910 7.997 -8.001 1.00 92.56 97 ALA A O 1
ATOM 772 N N . SER A 1 98 ? -18.096 5.994 -9.019 1.00 93.00 98 SER A N 1
ATOM 773 C CA . SER A 1 98 ? -18.139 6.508 -10.394 1.00 93.00 98 SER A CA 1
ATOM 774 C C . SER A 1 98 ? -19.497 7.098 -10.795 1.00 93.00 98 SER A C 1
ATOM 776 O O . SER A 1 98 ? -19.598 7.723 -11.848 1.00 93.00 98 SER A O 1
ATOM 778 N N . GLY A 1 99 ? -20.543 6.919 -9.979 1.00 89.06 99 GLY A N 1
ATOM 779 C CA . GLY A 1 99 ? -21.906 7.357 -10.291 1.00 89.06 99 GLY A CA 1
ATOM 780 C C . GLY A 1 99 ? -22.610 6.495 -11.346 1.00 89.06 99 GLY A C 1
ATOM 781 O O . GLY A 1 99 ? -23.547 6.959 -11.995 1.00 89.06 99 GLY A O 1
ATOM 782 N N . THR A 1 100 ? -22.161 5.254 -11.544 1.00 90.94 100 THR A N 1
ATOM 783 C CA . THR A 1 100 ? -22.814 4.281 -12.430 1.00 90.94 100 THR A CA 1
ATOM 784 C C . THR A 1 100 ? -23.808 3.408 -11.663 1.00 90.94 100 THR A C 1
ATOM 786 O O . THR A 1 100 ? -23.860 3.419 -10.434 1.00 90.94 100 THR A O 1
ATOM 789 N N . LEU A 1 101 ? -24.642 2.658 -12.390 1.00 89.38 101 LEU A N 1
ATOM 790 C CA . LEU A 1 101 ? -25.584 1.721 -11.779 1.00 89.38 101 LEU A CA 1
ATOM 791 C C . LEU A 1 101 ? -24.820 0.647 -10.988 1.00 89.38 101 LEU A C 1
ATOM 793 O O . LEU A 1 101 ? -23.989 -0.056 -11.559 1.00 89.38 101 LEU A O 1
ATOM 797 N N . ALA A 1 102 ? -25.128 0.512 -9.697 1.00 90.75 102 ALA A N 1
ATOM 798 C CA . ALA A 1 102 ? -24.500 -0.451 -8.794 1.00 90.75 102 ALA A CA 1
ATOM 799 C C . ALA A 1 102 ? -25.067 -1.877 -8.966 1.00 90.75 102 ALA A C 1
ATOM 801 O O . ALA A 1 102 ? -25.689 -2.421 -8.056 1.00 90.75 102 ALA A O 1
ATOM 802 N N . ASP A 1 103 ? -24.903 -2.466 -10.153 1.00 89.88 103 ASP A N 1
ATOM 803 C CA . ASP A 1 103 ? -25.401 -3.806 -10.504 1.00 89.88 103 ASP A CA 1
ATOM 804 C C . ASP A 1 103 ? -24.414 -4.955 -10.202 1.00 89.88 103 ASP A C 1
ATOM 806 O O . ASP A 1 103 ? -24.717 -6.122 -10.466 1.00 89.88 103 ASP A O 1
ATOM 810 N N . GLY A 1 104 ? -23.231 -4.637 -9.667 1.00 91.31 104 GLY A N 1
ATOM 811 C CA . GLY A 1 104 ? -22.186 -5.600 -9.319 1.00 91.31 104 GLY A CA 1
ATOM 812 C C . GLY A 1 104 ? -21.433 -6.183 -10.517 1.00 91.31 104 GLY A C 1
ATOM 813 O O . GLY A 1 104 ? -20.645 -7.111 -10.340 1.00 91.31 104 GLY A O 1
ATOM 814 N N . LYS A 1 105 ? -21.641 -5.660 -11.731 1.00 91.88 105 LYS A N 1
ATOM 815 C CA . LYS A 1 105 ? -20.979 -6.120 -12.957 1.00 91.88 105 LYS A CA 1
ATOM 816 C C . LYS A 1 105 ? -20.010 -5.067 -13.481 1.00 91.88 105 LYS A C 1
ATOM 818 O O . LYS A 1 105 ? -20.406 -4.028 -14.008 1.00 91.88 105 LYS A O 1
ATOM 823 N N . LEU A 1 106 ? -18.715 -5.364 -13.403 1.00 92.75 106 LEU A N 1
ATOM 824 C CA . LEU A 1 106 ? -17.699 -4.490 -13.974 1.00 92.75 106 LEU A CA 1
ATOM 825 C C . LEU A 1 106 ? -17.677 -4.656 -15.497 1.00 92.75 106 LEU A C 1
ATOM 827 O O . LEU A 1 106 ? -17.395 -5.734 -16.014 1.00 92.75 106 LEU A O 1
ATOM 831 N N . GLY A 1 107 ? -17.982 -3.582 -16.220 1.00 92.19 107 GLY A N 1
ATOM 832 C CA . GLY A 1 107 ? -17.955 -3.566 -17.680 1.00 92.19 107 GLY A CA 1
ATOM 833 C C . GLY A 1 107 ? -17.388 -2.263 -18.244 1.00 92.19 107 GLY A C 1
ATOM 834 O O . GLY A 1 107 ? -17.110 -1.327 -17.489 1.00 92.19 107 GLY A O 1
ATOM 835 N N . PRO A 1 108 ? -17.271 -2.149 -19.581 1.00 93.44 108 PRO A N 1
ATOM 836 C CA . PRO A 1 108 ? -16.623 -1.009 -20.236 1.00 93.44 108 PRO A CA 1
ATOM 837 C C . PRO A 1 108 ? -17.202 0.356 -19.843 1.00 93.44 108 PRO A C 1
ATOM 839 O O . PRO A 1 108 ? -16.467 1.334 -19.751 1.00 93.44 108 PRO A O 1
ATOM 842 N N . LYS A 1 109 ? -18.511 0.424 -19.564 1.00 93.00 109 LYS A N 1
ATOM 843 C CA . LYS A 1 109 ? -19.176 1.655 -19.106 1.00 93.00 109 LYS A CA 1
ATOM 844 C C . LYS A 1 109 ? -18.700 2.092 -17.722 1.00 93.00 109 LYS A C 1
ATOM 846 O O . LYS A 1 109 ? -18.417 3.269 -17.531 1.00 93.00 109 LYS A O 1
ATOM 851 N N . THR A 1 110 ? -18.588 1.159 -16.778 1.00 95.88 110 THR A N 1
ATOM 852 C CA . THR A 1 110 ? -18.075 1.442 -15.433 1.00 95.88 110 THR A CA 1
ATOM 853 C C . THR A 1 110 ? -16.608 1.852 -15.499 1.00 95.88 110 THR A C 1
ATOM 855 O O . THR A 1 110 ? -16.251 2.873 -14.929 1.00 95.88 110 THR A O 1
ATOM 858 N N . ILE A 1 111 ? -15.783 1.142 -16.276 1.00 96.00 111 ILE A N 1
ATOM 859 C CA . ILE A 1 111 ? -14.363 1.479 -16.478 1.00 96.00 111 ILE A CA 1
ATOM 860 C C . ILE A 1 111 ? -14.217 2.901 -17.042 1.00 96.00 111 ILE A C 1
ATOM 862 O O . ILE A 1 111 ? -13.433 3.699 -16.532 1.00 96.00 111 ILE A O 1
ATOM 866 N N . ALA A 1 112 ? -14.999 3.249 -18.069 1.00 94.75 112 ALA A N 1
ATOM 867 C CA . ALA A 1 112 ? -14.989 4.592 -18.643 1.00 94.75 112 ALA A CA 1
ATOM 868 C C . ALA A 1 112 ? -15.434 5.662 -17.633 1.00 94.75 112 ALA A C 1
ATOM 870 O O . ALA A 1 112 ? -14.831 6.731 -17.581 1.00 94.75 112 ALA A O 1
ATOM 871 N N . ALA A 1 113 ? -16.446 5.369 -16.811 1.00 94.75 113 ALA A N 1
ATOM 872 C CA . ALA A 1 113 ? -16.922 6.289 -15.784 1.00 94.75 113 ALA A CA 1
ATOM 873 C C . ALA A 1 113 ? -15.874 6.531 -14.690 1.00 94.75 113 ALA A C 1
ATOM 875 O O . ALA A 1 113 ? -15.657 7.678 -14.317 1.00 94.75 113 ALA A O 1
ATOM 876 N N . VAL A 1 114 ? -15.168 5.491 -14.232 1.00 96.62 114 VAL A N 1
ATOM 877 C CA . VAL A 1 114 ? -14.049 5.640 -13.281 1.00 96.62 114 VAL A CA 1
ATOM 878 C C . VAL A 1 114 ? -12.999 6.601 -13.835 1.00 96.62 114 VAL A C 1
ATOM 880 O O . VAL A 1 114 ? -12.585 7.520 -13.140 1.00 96.62 114 VAL A O 1
ATOM 883 N N . LYS A 1 115 ? -12.618 6.438 -15.108 1.00 95.50 115 LYS A N 1
ATOM 884 C CA . LYS A 1 115 ? -11.612 7.287 -15.769 1.00 95.50 115 LYS A CA 1
ATOM 885 C C . LYS A 1 115 ? -12.070 8.731 -16.002 1.00 95.50 115 LYS A C 1
ATOM 887 O O . LYS A 1 115 ? -11.228 9.586 -16.257 1.00 95.50 115 LYS A O 1
ATOM 892 N N . ALA A 1 116 ? -13.376 8.991 -15.972 1.00 94.81 116 ALA A N 1
ATOM 893 C CA . ALA A 1 116 ? -13.951 10.316 -16.189 1.00 94.81 116 ALA A CA 1
ATOM 894 C C . ALA A 1 116 ? -14.136 11.119 -14.890 1.00 94.81 116 ALA A C 1
ATOM 896 O O . ALA A 1 116 ? -14.308 12.335 -14.950 1.00 94.81 116 ALA A O 1
ATOM 897 N N . VAL A 1 117 ? -14.130 10.458 -13.728 1.00 92.44 117 VAL A N 1
ATOM 898 C CA . VAL A 1 117 ? -14.231 11.118 -12.422 1.00 92.44 117 VAL A CA 1
ATOM 899 C C . VAL A 1 117 ? -12.842 11.562 -11.972 1.00 92.44 117 VAL A C 1
ATOM 901 O O . VAL A 1 117 ? -11.857 10.853 -12.171 1.00 92.44 117 VAL A O 1
ATOM 904 N N . ASP A 1 118 ? -12.766 12.740 -11.350 1.00 95.31 118 ASP A N 1
ATOM 905 C CA . ASP A 1 118 ? -11.543 13.193 -10.692 1.00 95.31 118 ASP A CA 1
ATOM 906 C C . ASP A 1 118 ? -11.038 12.124 -9.691 1.00 95.31 118 ASP A C 1
ATOM 908 O O . ASP A 1 118 ? -11.836 11.631 -8.884 1.00 95.31 118 ASP A O 1
ATOM 912 N N . PRO A 1 119 ? -9.748 11.735 -9.721 1.00 90.81 119 PRO A N 1
ATOM 913 C CA . PRO A 1 119 ? -9.241 10.648 -8.887 1.00 90.81 119 PRO A CA 1
ATOM 914 C C . PRO A 1 119 ? -9.470 10.850 -7.386 1.00 90.81 119 PRO A C 1
ATOM 916 O O . PRO A 1 119 ? -9.756 9.884 -6.680 1.00 90.81 119 PRO A O 1
ATOM 919 N N . GLU A 1 120 ? -9.358 12.082 -6.887 1.00 86.62 120 GLU A N 1
ATOM 920 C CA . GLU A 1 120 ? -9.540 12.384 -5.468 1.00 86.62 120 GLU A CA 1
ATOM 921 C C . GLU A 1 120 ? -11.012 12.256 -5.069 1.00 86.62 120 GLU A C 1
ATOM 923 O O . GLU A 1 120 ? -11.337 11.558 -4.104 1.00 86.62 120 GLU A O 1
ATOM 928 N N . LEU A 1 121 ? -11.916 12.812 -5.878 1.00 85.88 121 LEU A N 1
ATOM 929 C CA . LEU A 1 121 ? -13.356 12.655 -5.680 1.00 85.88 121 LEU A CA 1
ATOM 930 C C . LEU A 1 121 ? -13.798 11.186 -5.752 1.00 85.88 121 LEU A C 1
ATOM 932 O O . LEU A 1 121 ? -14.635 10.753 -4.954 1.00 85.88 121 LEU A O 1
ATOM 936 N N . PHE A 1 122 ? -13.247 10.408 -6.690 1.00 95.56 122 PHE A N 1
ATOM 937 C CA . PHE A 1 122 ? -13.525 8.976 -6.784 1.00 95.56 122 PHE A CA 1
ATOM 938 C C . PHE A 1 122 ? -13.107 8.259 -5.499 1.00 95.56 122 PHE A C 1
ATOM 940 O O . PHE A 1 122 ? -13.914 7.534 -4.917 1.00 95.56 122 PHE A O 1
ATOM 947 N N . MET A 1 123 ? -11.875 8.486 -5.028 1.00 92.56 123 MET A N 1
ATOM 948 C CA . MET A 1 123 ? -11.367 7.855 -3.808 1.00 92.56 123 MET A CA 1
ATOM 949 C C . MET A 1 123 ? -12.208 8.217 -2.583 1.00 92.56 123 MET A C 1
ATOM 951 O O . MET A 1 123 ? -12.568 7.320 -1.826 1.00 92.56 123 MET A O 1
ATOM 955 N N . MET A 1 124 ? -12.591 9.488 -2.409 1.00 78.62 124 MET A N 1
ATOM 956 C CA . MET A 1 124 ? -13.454 9.906 -1.295 1.00 78.62 124 MET A CA 1
ATOM 957 C C . MET A 1 124 ? -14.789 9.150 -1.295 1.00 78.62 124 MET A C 1
ATOM 959 O O . MET A 1 124 ? -15.211 8.627 -0.263 1.00 78.62 124 MET A O 1
ATOM 963 N N . ARG A 1 125 ? -15.442 9.037 -2.459 1.00 89.50 125 ARG A N 1
ATOM 964 C CA . ARG A 1 125 ? -16.710 8.299 -2.584 1.00 89.50 125 ARG A CA 1
ATOM 965 C C . ARG A 1 125 ? -16.531 6.797 -2.376 1.00 89.50 125 ARG A C 1
ATOM 967 O O . ARG A 1 125 ? -17.368 6.169 -1.734 1.00 89.50 125 ARG A O 1
ATOM 974 N N . PHE A 1 126 ? -15.450 6.229 -2.901 1.00 91.25 126 PHE A N 1
ATOM 975 C CA . PHE A 1 126 ? -15.133 4.810 -2.759 1.00 91.25 126 PHE A CA 1
ATOM 976 C C . PHE A 1 126 ? -14.880 4.436 -1.292 1.00 91.25 126 PHE A C 1
ATOM 978 O O . PHE A 1 126 ? -15.440 3.458 -0.797 1.00 91.25 126 PHE A O 1
ATOM 985 N N . ILE A 1 127 ? -14.108 5.253 -0.571 1.00 81.88 127 ILE A N 1
ATOM 986 C CA . ILE A 1 127 ? -13.851 5.079 0.865 1.00 81.88 127 ILE A CA 1
ATOM 987 C C . ILE A 1 127 ? -15.152 5.224 1.665 1.00 81.88 127 ILE A C 1
ATOM 989 O O . ILE A 1 127 ? -15.424 4.395 2.530 1.00 81.88 127 ILE A O 1
ATOM 993 N N . ALA A 1 128 ? -16.000 6.207 1.343 1.00 78.88 128 ALA A N 1
ATOM 994 C CA . ALA A 1 128 ? -17.298 6.373 2.001 1.00 78.88 128 ALA A CA 1
ATOM 995 C C . ALA A 1 128 ? -18.224 5.154 1.810 1.00 78.88 128 ALA A C 1
ATOM 997 O O . ALA A 1 128 ? -18.864 4.704 2.765 1.00 78.88 128 ALA A O 1
ATOM 998 N N . ALA A 1 129 ? -18.269 4.580 0.602 1.00 83.62 129 ALA A N 1
ATOM 999 C CA . ALA A 1 129 ? -19.022 3.357 0.312 1.00 83.62 129 ALA A CA 1
ATOM 1000 C C . ALA A 1 129 ? -18.498 2.153 1.112 1.00 83.62 129 ALA A C 1
ATOM 1002 O O . ALA A 1 129 ? -19.279 1.429 1.735 1.00 83.62 129 ALA A O 1
ATOM 1003 N N . ARG A 1 130 ? -17.171 1.981 1.158 1.00 84.19 130 ARG A N 1
ATOM 1004 C CA . ARG A 1 130 ? -16.510 0.941 1.957 1.00 84.19 130 ARG A CA 1
ATOM 1005 C C . ARG A 1 130 ? -16.828 1.081 3.448 1.00 84.19 130 ARG A C 1
ATOM 1007 O O . ARG A 1 130 ? -17.251 0.107 4.062 1.00 84.19 130 ARG A O 1
ATOM 1014 N N . LEU A 1 131 ? -16.685 2.276 4.025 1.00 77.44 131 LEU A N 1
ATOM 1015 C CA . LEU A 1 131 ? -16.986 2.540 5.441 1.00 77.44 131 LEU A CA 1
ATOM 1016 C C . LEU A 1 131 ? -18.460 2.291 5.780 1.00 77.44 131 LEU A C 1
ATOM 1018 O O . LEU A 1 131 ? -18.770 1.730 6.829 1.00 77.44 131 LEU A O 1
ATOM 1022 N N . SER A 1 132 ? -19.372 2.653 4.877 1.00 77.81 132 SER A N 1
ATOM 1023 C CA . SER A 1 132 ? -20.806 2.396 5.062 1.00 77.81 132 SER A CA 1
ATOM 1024 C C . SER A 1 132 ? -21.116 0.896 5.116 1.00 77.81 132 SER A C 1
ATOM 1026 O O . SER A 1 132 ? -21.987 0.473 5.867 1.00 77.81 132 SER A O 1
ATOM 1028 N N . TYR A 1 133 ? -20.393 0.077 4.345 1.00 80.00 133 TYR A N 1
ATOM 1029 C CA . TYR A 1 133 ? -20.525 -1.379 4.407 1.00 80.00 133 TYR A CA 1
ATOM 1030 C C . TYR A 1 133 ? -19.914 -1.962 5.684 1.00 80.00 133 TYR A C 1
ATOM 1032 O O . TYR A 1 133 ? -20.559 -2.763 6.354 1.00 80.00 133 TYR A O 1
ATOM 1040 N N . LEU A 1 134 ? -18.688 -1.558 6.032 1.00 69.81 134 LEU A N 1
ATOM 1041 C CA . LEU A 1 134 ? -17.996 -2.078 7.214 1.00 69.81 134 LEU A CA 1
ATOM 1042 C C . LEU A 1 134 ? -18.780 -1.779 8.497 1.00 69.81 134 LEU A C 1
ATOM 1044 O O . LEU A 1 134 ? -18.985 -2.672 9.312 1.00 69.81 134 LEU A O 1
ATOM 1048 N N . THR A 1 135 ? -19.333 -0.570 8.620 1.00 66.00 135 THR A N 1
ATOM 1049 C CA . THR A 1 135 ? -20.178 -0.186 9.766 1.00 66.00 135 THR A CA 1
ATOM 1050 C C . THR A 1 135 ? -21.516 -0.934 9.835 1.00 66.00 135 THR A C 1
ATOM 1052 O O . THR A 1 135 ? -22.178 -0.887 10.870 1.00 66.00 135 THR A O 1
ATOM 1055 N N . ALA A 1 136 ? -21.910 -1.650 8.777 1.00 68.88 136 ALA A N 1
ATOM 1056 C CA . ALA A 1 136 ? -23.125 -2.462 8.727 1.00 68.88 136 ALA A CA 1
ATOM 1057 C C . ALA A 1 136 ? -22.886 -3.966 8.991 1.00 68.88 136 ALA A C 1
ATOM 1059 O O . ALA A 1 136 ? -23.853 -4.729 9.050 1.00 68.88 136 ALA A O 1
ATOM 1060 N N . LEU A 1 137 ? -21.632 -4.422 9.129 1.00 62.44 137 LEU A N 1
ATOM 1061 C CA . LEU A 1 137 ? -21.315 -5.840 9.330 1.00 62.44 137 LEU A CA 1
ATOM 1062 C C . LEU A 1 137 ? -21.595 -6.319 10.771 1.00 62.44 137 LEU A C 1
ATOM 1064 O O . LEU A 1 137 ? -21.173 -5.665 11.717 1.00 62.44 137 LEU A O 1
ATOM 1068 N N . PRO A 1 138 ? -22.200 -7.510 10.976 1.00 51.69 138 PRO A N 1
ATOM 1069 C CA . PRO A 1 138 ? -22.477 -8.047 12.317 1.00 51.69 138 PRO A CA 1
ATOM 1070 C C . PRO A 1 138 ? -21.234 -8.400 13.154 1.00 51.69 138 PRO A C 1
ATOM 1072 O O . PRO A 1 138 ? -21.322 -8.453 14.378 1.00 51.69 138 PRO A O 1
ATOM 1075 N N . SER A 1 139 ? -20.091 -8.676 12.511 1.00 51.97 139 SER A N 1
ATOM 1076 C CA . SER A 1 139 ? -18.798 -8.948 13.166 1.00 51.97 139 SER A CA 1
ATOM 1077 C C . SER A 1 139 ? -18.047 -7.676 13.565 1.00 51.97 139 SER A C 1
ATOM 1079 O O . SER A 1 139 ? -17.158 -7.730 14.410 1.00 51.97 139 SER A O 1
ATOM 1081 N N . TRP A 1 140 ? -18.421 -6.534 12.982 1.00 44.03 140 TRP A N 1
ATOM 1082 C CA . TRP A 1 140 ? -18.073 -5.207 13.468 1.00 44.03 140 TRP A CA 1
ATOM 1083 C C . TRP A 1 140 ? -19.020 -4.901 14.623 1.00 44.03 140 TRP A C 1
ATOM 1085 O O . TRP A 1 140 ? -20.105 -4.348 14.449 1.00 44.03 140 TRP A O 1
ATOM 1095 N N . SER A 1 141 ? -18.667 -5.348 15.825 1.00 44.06 141 SER A N 1
ATOM 1096 C CA . SER A 1 141 ? -19.489 -5.063 16.990 1.00 44.06 141 SER A CA 1
ATOM 1097 C C . SER A 1 141 ? -19.637 -3.547 17.137 1.00 44.06 141 SER A C 1
ATOM 1099 O O . SER A 1 141 ? -18.663 -2.828 17.366 1.00 44.06 141 SER A O 1
ATOM 1101 N N . LEU A 1 142 ? -20.888 -3.095 17.049 1.00 49.44 142 LEU A N 1
ATOM 1102 C CA . LEU A 1 142 ? -21.448 -1.778 17.377 1.00 49.44 142 LEU A CA 1
ATOM 1103 C C . LEU A 1 142 ? -20.998 -1.174 18.733 1.00 49.44 142 LEU A C 1
ATOM 1105 O O . LEU A 1 142 ? -21.521 -0.143 19.143 1.00 49.44 142 LEU A O 1
ATOM 1109 N N . THR A 1 143 ? -20.047 -1.785 19.438 1.00 56.59 143 THR A N 1
ATOM 1110 C CA . THR A 1 143 ? -19.479 -1.355 20.717 1.00 56.59 143 THR A CA 1
ATOM 1111 C C . THR A 1 143 ? -18.307 -0.386 20.552 1.00 56.59 143 THR A C 1
ATOM 1113 O O . THR A 1 143 ? -18.295 0.658 21.194 1.00 56.59 143 THR A O 1
ATOM 1116 N N . MET A 1 144 ? -17.343 -0.653 19.663 1.00 64.19 144 MET A N 1
ATOM 1117 C CA . MET A 1 144 ? -16.061 0.078 19.671 1.00 64.19 144 MET A CA 1
ATOM 1118 C C . MET A 1 144 ? -16.136 1.488 19.076 1.00 64.19 144 MET A C 1
ATOM 1120 O O . MET A 1 144 ? -15.552 2.421 19.623 1.00 64.19 144 MET A O 1
ATOM 1124 N N . LEU A 1 145 ? -16.861 1.675 17.968 1.00 72.69 145 LEU A N 1
ATOM 1125 C CA . LEU A 1 145 ? -16.929 2.973 17.284 1.00 72.69 145 LEU A CA 1
ATOM 1126 C C . LEU A 1 145 ? -17.580 4.067 18.158 1.00 72.69 145 LEU A C 1
ATOM 1128 O O . LEU A 1 145 ? -16.990 5.144 18.276 1.00 72.69 145 LEU A O 1
ATOM 1132 N N . PRO A 1 146 ? -18.727 3.824 18.832 1.00 75.44 146 PRO A N 1
ATOM 1133 C CA . PRO A 1 146 ? -19.270 4.779 19.798 1.00 75.44 146 PRO A CA 1
ATOM 1134 C C . PRO A 1 146 ? -18.312 5.069 20.956 1.00 75.44 146 PRO A C 1
ATOM 1136 O O . PRO A 1 146 ? -18.239 6.208 21.412 1.00 75.44 146 PRO A O 1
ATOM 1139 N N . ILE A 1 147 ? -17.557 4.065 21.411 1.00 80.25 147 ILE A N 1
ATOM 1140 C CA . ILE A 1 147 ? -16.593 4.216 22.506 1.00 80.25 147 ILE A CA 1
ATOM 1141 C C . ILE A 1 147 ? -15.423 5.102 22.084 1.00 80.25 147 ILE A C 1
ATOM 1143 O O . ILE A 1 147 ? -15.090 6.034 22.807 1.00 80.25 147 ILE A O 1
ATOM 1147 N N . VAL A 1 148 ? -14.842 4.888 20.904 1.00 79.75 148 VAL A N 1
ATOM 1148 C CA . VAL A 1 148 ? -13.754 5.735 20.388 1.00 79.75 148 VAL A CA 1
ATOM 1149 C C . VAL A 1 148 ? -14.236 7.159 20.111 1.00 79.75 148 VAL A C 1
ATOM 1151 O O . VAL A 1 148 ? -13.544 8.113 20.462 1.00 79.75 148 VAL A O 1
ATOM 1154 N N . LEU A 1 149 ? -15.446 7.329 19.568 1.00 79.88 149 LEU A N 1
ATOM 1155 C CA . LEU A 1 149 ? -16.073 8.649 19.429 1.00 79.88 149 LEU A CA 1
ATOM 1156 C C . LEU A 1 149 ? -16.258 9.339 20.787 1.00 79.88 149 LEU A C 1
ATOM 1158 O O . LEU A 1 149 ? -16.017 10.538 20.908 1.00 79.88 149 LEU A O 1
ATOM 1162 N N . ALA A 1 150 ? -16.642 8.589 21.821 1.00 82.50 150 ALA A N 1
ATOM 1163 C CA . ALA A 1 150 ? -16.756 9.114 23.174 1.00 82.50 150 ALA A CA 1
ATOM 1164 C C . ALA A 1 150 ? -15.386 9.407 23.809 1.00 82.50 150 ALA A C 1
ATOM 1166 O O . ALA A 1 150 ? -15.267 10.378 24.548 1.00 82.50 150 ALA A O 1
ATOM 1167 N N . LEU A 1 151 ? -14.345 8.622 23.522 1.00 83.69 151 LEU A N 1
ATOM 1168 C CA . LEU A 1 151 ? -12.975 8.873 23.986 1.00 83.69 151 LEU A CA 1
ATOM 1169 C C . LEU A 1 151 ? -12.340 10.088 23.296 1.00 83.69 151 LEU A C 1
ATOM 1171 O O . LEU A 1 151 ? -11.518 10.773 23.906 1.00 83.69 151 LEU A O 1
ATOM 1175 N N . ALA A 1 152 ? -12.755 10.413 22.068 1.00 84.88 152 ALA A N 1
ATOM 1176 C CA . ALA A 1 152 ? -12.246 11.562 21.318 1.00 84.88 152 ALA A CA 1
ATOM 1177 C C . ALA A 1 152 ? -12.471 12.907 22.032 1.00 84.88 152 ALA A C 1
ATOM 1179 O O . ALA A 1 152 ? -11.735 13.856 21.777 1.00 84.88 152 ALA A O 1
ATOM 1180 N N . GLN A 1 153 ? -13.421 12.995 22.971 1.00 83.06 153 GLN A N 1
ATOM 1181 C CA . GLN A 1 153 ? -13.598 14.195 23.799 1.00 83.06 153 GLN A CA 1
ATOM 1182 C C . GLN A 1 153 ? -12.399 14.474 24.725 1.00 83.06 153 GLN A C 1
ATOM 1184 O O . GLN A 1 153 ? -12.169 15.621 25.096 1.00 83.06 153 GLN A O 1
ATOM 1189 N N . PHE A 1 154 ? -11.642 13.436 25.097 1.00 85.88 154 PHE A N 1
ATOM 1190 C CA . PHE A 1 154 ? -10.476 13.528 25.982 1.00 85.88 154 PHE A CA 1
ATOM 1191 C C . PHE A 1 154 ? -9.158 13.611 25.204 1.00 85.88 154 PHE A C 1
ATOM 1193 O O . PHE A 1 154 ? -8.150 14.066 25.731 1.00 85.88 154 PHE A O 1
ATOM 1200 N N . ALA A 1 155 ? -9.164 13.193 23.938 1.00 84.69 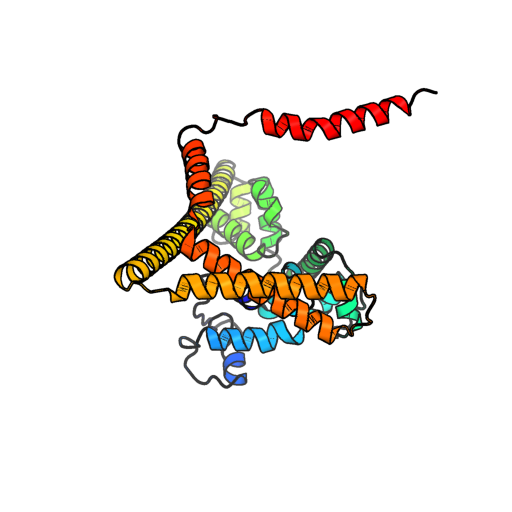155 ALA A N 1
ATOM 1201 C CA . ALA A 1 155 ? -8.008 13.238 23.052 1.00 84.69 155 ALA A CA 1
ATOM 1202 C C . ALA A 1 155 ? -8.454 13.646 21.635 1.00 84.69 155 ALA A C 1
ATOM 1204 O O . ALA A 1 155 ? -8.507 12.801 20.741 1.00 84.69 155 ALA A O 1
ATOM 1205 N N . PRO A 1 156 ? -8.794 14.927 21.394 1.00 80.94 156 PRO A N 1
ATOM 1206 C CA . PRO A 1 156 ? -9.375 15.387 20.126 1.00 80.94 156 PRO A CA 1
ATOM 1207 C C . PRO A 1 156 ? -8.500 15.094 18.899 1.00 80.94 156 PRO A C 1
ATOM 1209 O O . PRO A 1 156 ? -9.018 14.958 17.791 1.00 80.94 156 PRO A O 1
ATOM 1212 N N . GLN A 1 157 ? -7.191 14.921 19.087 1.00 78.00 157 GLN A N 1
ATOM 1213 C CA . GLN A 1 157 ? -6.249 14.491 18.057 1.00 78.00 157 GLN A CA 1
ATOM 1214 C C . GLN A 1 157 ? -6.582 13.126 17.435 1.00 78.00 157 GLN A C 1
ATOM 1216 O O . GLN A 1 157 ? -6.119 12.848 16.339 1.00 78.00 157 GLN A O 1
ATOM 1221 N N . ILE A 1 158 ? -7.408 12.289 18.068 1.00 78.00 158 ILE A N 1
ATOM 1222 C CA . ILE A 1 158 ? -7.830 11.008 17.481 1.00 78.00 158 ILE A CA 1
ATOM 1223 C C . ILE A 1 158 ? -9.075 11.140 16.598 1.00 78.00 158 ILE A C 1
ATOM 1225 O O . ILE A 1 158 ? -9.395 10.224 15.845 1.00 78.00 158 ILE A O 1
ATOM 1229 N N . ALA A 1 159 ? -9.789 12.272 16.656 1.00 69.75 159 ALA A N 1
ATOM 1230 C CA . ALA A 1 159 ? -11.061 12.447 15.954 1.00 69.75 159 ALA A CA 1
ATOM 1231 C C . ALA A 1 159 ? -10.907 12.325 14.431 1.00 69.75 159 ALA A C 1
ATOM 1233 O O . ALA A 1 159 ? -11.771 11.774 13.750 1.00 69.75 159 ALA A O 1
ATOM 1234 N N . HIS A 1 160 ? -9.776 12.789 13.893 1.00 66.69 160 HIS A N 1
ATOM 1235 C CA . HIS A 1 160 ? -9.501 12.726 12.461 1.00 66.69 160 HIS A CA 1
ATOM 1236 C C . HIS A 1 160 ? -9.163 11.309 11.962 1.00 66.69 160 HIS A C 1
ATOM 1238 O O . HIS A 1 160 ? -9.156 11.069 10.756 1.00 66.69 160 HIS A O 1
ATOM 1244 N N . TRP A 1 161 ? -8.904 10.356 12.864 1.00 65.31 161 TRP A N 1
ATOM 1245 C CA . TRP A 1 161 ? -8.599 8.965 12.518 1.00 65.31 161 TRP A CA 1
ATOM 1246 C C . TRP A 1 161 ? -9.843 8.092 12.306 1.00 65.31 161 TRP A C 1
ATOM 1248 O O . TRP A 1 161 ? -9.748 7.006 11.737 1.00 65.31 161 TRP A O 1
ATOM 1258 N N . ILE A 1 162 ? -11.021 8.578 12.702 1.00 60.81 162 ILE A N 1
ATOM 1259 C CA . ILE A 1 162 ? -12.280 7.815 12.721 1.00 60.81 162 ILE A CA 1
ATOM 1260 C C . ILE A 1 162 ? -12.865 7.604 11.302 1.00 60.81 162 ILE A C 1
ATOM 1262 O O . ILE A 1 162 ? -13.758 6.782 11.117 1.00 60.81 162 ILE A O 1
ATOM 1266 N N . GLY A 1 163 ? -12.339 8.287 10.275 1.00 51.81 163 GLY A N 1
ATOM 1267 C CA . GLY A 1 163 ? -12.859 8.247 8.897 1.00 51.81 163 GLY A CA 1
ATOM 1268 C C . GLY A 1 163 ? -11.906 7.723 7.811 1.00 51.81 163 GLY A C 1
ATOM 1269 O O . GLY A 1 163 ? -12.202 7.900 6.631 1.00 51.81 163 GLY A O 1
ATOM 1270 N N . GLY A 1 164 ? -10.750 7.147 8.165 1.00 53.72 164 GLY A N 1
ATOM 1271 C CA . GLY A 1 164 ? -9.718 6.705 7.207 1.00 53.72 164 GLY A CA 1
ATOM 1272 C C . GLY A 1 164 ? -9.769 5.213 6.833 1.00 53.72 164 GLY A C 1
ATOM 1273 O O . GLY A 1 164 ? -10.422 4.424 7.501 1.00 53.72 164 GLY A O 1
ATOM 1274 N N . SER A 1 165 ? -9.022 4.783 5.806 1.00 45.56 165 SER A N 1
ATOM 1275 C CA . SER A 1 165 ? -8.921 3.358 5.410 1.00 45.56 165 SER A CA 1
ATOM 1276 C C . SER A 1 165 ? -8.200 2.459 6.427 1.00 45.56 165 SER A C 1
ATOM 1278 O O . SER A 1 165 ? -8.367 1.247 6.371 1.00 45.56 165 SER A O 1
ATOM 1280 N N . GLN A 1 166 ? -7.443 3.036 7.369 1.00 53.34 166 GLN A N 1
ATOM 1281 C CA . GLN A 1 166 ? -6.828 2.330 8.508 1.00 53.34 166 GLN A CA 1
ATOM 1282 C C . GLN A 1 166 ? -7.585 2.552 9.833 1.00 53.34 166 GLN A C 1
ATOM 1284 O O . GLN A 1 166 ? -7.045 2.299 10.909 1.00 53.34 166 GLN A O 1
ATOM 1289 N N . SER A 1 167 ? -8.830 3.043 9.784 1.00 60.69 167 SER A N 1
ATOM 1290 C CA . SER A 1 167 ? -9.604 3.395 10.983 1.00 60.69 167 SER A CA 1
ATOM 1291 C C . SER A 1 167 ? -9.760 2.231 11.960 1.00 60.69 167 SER A C 1
ATOM 1293 O O . SER A 1 167 ? -9.836 2.460 13.156 1.00 60.69 167 SER A O 1
ATOM 1295 N N . GLU A 1 168 ? -9.781 0.988 11.478 1.00 60.59 168 GLU A N 1
ATOM 1296 C CA . GLU A 1 168 ? -9.972 -0.210 12.303 1.00 60.59 168 GLU A CA 1
ATOM 1297 C C . GLU A 1 168 ? -8.782 -0.494 13.234 1.00 60.59 168 GLU A C 1
ATOM 1299 O O . GLU A 1 168 ? -8.967 -0.664 14.438 1.00 60.59 168 GLU A O 1
ATOM 1304 N N . GLN A 1 169 ? -7.551 -0.450 12.713 1.00 67.38 169 GLN A N 1
ATOM 1305 C CA . GLN A 1 169 ? -6.340 -0.637 13.525 1.00 67.38 169 GLN A CA 1
ATOM 1306 C C . GLN A 1 169 ? -6.166 0.502 14.530 1.00 67.38 169 GLN A C 1
ATOM 1308 O O . GLN A 1 169 ? -5.794 0.283 15.683 1.00 67.38 169 GLN A O 1
ATOM 1313 N N . VAL A 1 170 ? -6.492 1.726 14.109 1.00 71.75 170 VAL A N 1
ATOM 1314 C CA . VAL A 1 170 ? -6.422 2.897 14.982 1.00 71.75 170 VAL A CA 1
ATOM 1315 C C . VAL A 1 170 ? -7.489 2.840 16.078 1.00 71.75 170 VAL A C 1
ATOM 1317 O O . VAL A 1 170 ? -7.183 3.124 17.233 1.00 71.75 170 VAL A O 1
ATOM 1320 N N . VAL A 1 171 ? -8.716 2.417 15.756 1.00 77.94 171 VAL A N 1
ATOM 1321 C CA . VAL A 1 171 ? -9.797 2.199 16.733 1.00 77.94 171 VAL A CA 1
ATOM 1322 C C . VAL A 1 171 ? -9.370 1.184 17.786 1.00 77.94 171 VAL A C 1
ATOM 1324 O O . VAL A 1 171 ? -9.506 1.461 18.977 1.00 77.94 171 VAL A O 1
ATOM 1327 N N . GLN A 1 172 ? -8.798 0.052 17.368 1.00 82.19 172 GLN A N 1
ATOM 1328 C CA . GLN A 1 172 ? -8.333 -0.964 18.307 1.00 82.19 172 GLN A CA 1
ATOM 1329 C C . GLN A 1 172 ? -7.207 -0.430 19.201 1.00 82.19 172 GLN A C 1
ATOM 1331 O O . GLN A 1 172 ? -7.290 -0.548 20.419 1.00 82.19 172 GLN A O 1
ATOM 1336 N N . LYS A 1 173 ? -6.213 0.255 18.623 1.00 85.06 173 LYS A N 1
ATOM 1337 C CA . LYS A 1 173 ? -5.099 0.842 19.381 1.00 85.06 173 LYS A CA 1
ATOM 1338 C C . LYS A 1 173 ? -5.575 1.843 20.438 1.00 85.06 173 LYS A C 1
ATOM 1340 O O . LYS A 1 173 ? -5.075 1.836 21.560 1.00 85.06 173 LYS A O 1
ATOM 1345 N N . VAL A 1 174 ? -6.547 2.693 20.100 1.00 88.50 174 VAL A N 1
ATOM 1346 C CA . VAL A 1 174 ? -7.150 3.654 21.040 1.00 88.50 174 VAL A CA 1
ATOM 1347 C C . VAL A 1 174 ? -7.822 2.931 22.208 1.00 88.50 174 VAL A C 1
ATOM 1349 O O . VAL A 1 174 ? -7.662 3.336 23.361 1.00 88.50 174 VAL A O 1
ATOM 1352 N N . VAL A 1 175 ? -8.557 1.857 21.923 1.00 88.81 175 VAL A N 1
ATOM 1353 C CA . VAL A 1 175 ? -9.218 1.047 22.949 1.00 88.81 175 VAL A CA 1
ATOM 1354 C C . VAL A 1 175 ? -8.196 0.339 23.838 1.00 88.81 175 VAL A C 1
ATOM 1356 O O . VAL A 1 175 ? -8.326 0.396 25.059 1.00 88.81 175 VAL A O 1
ATOM 1359 N N . ASP A 1 176 ? -7.147 -0.241 23.259 1.00 90.94 176 ASP A N 1
ATOM 1360 C CA . ASP A 1 176 ? -6.081 -0.913 24.008 1.00 90.94 176 ASP A CA 1
ATOM 1361 C C . ASP A 1 176 ? -5.378 0.054 24.970 1.00 90.94 176 ASP A C 1
ATOM 1363 O O . ASP A 1 176 ? -5.112 -0.289 26.125 1.00 90.94 176 ASP A O 1
ATOM 1367 N N . ILE A 1 177 ? -5.123 1.292 24.530 1.00 92.56 177 ILE A N 1
ATOM 1368 C CA . ILE A 1 177 ? -4.566 2.350 25.382 1.00 92.56 177 ILE A CA 1
ATOM 1369 C C . ILE A 1 177 ? -5.535 2.672 26.524 1.00 92.56 177 ILE A C 1
ATOM 1371 O O . ILE A 1 177 ? -5.123 2.703 27.684 1.00 92.56 177 ILE A O 1
ATOM 1375 N N . ALA A 1 178 ? -6.829 2.849 26.233 1.00 93.19 178 ALA A N 1
ATOM 1376 C CA . ALA A 1 178 ? -7.835 3.112 27.261 1.00 93.19 178 ALA A CA 1
ATOM 1377 C C . ALA A 1 178 ? -7.909 1.978 28.300 1.00 93.19 178 ALA A C 1
ATOM 1379 O O . ALA A 1 178 ? -7.953 2.243 29.502 1.00 93.19 178 ALA A O 1
ATOM 1380 N N . GLN A 1 179 ? -7.872 0.715 27.870 1.00 93.31 179 GLN A N 1
ATOM 1381 C CA . GLN A 1 179 ? -7.869 -0.447 28.764 1.00 93.31 179 GLN A CA 1
ATOM 1382 C C . GLN A 1 179 ? -6.571 -0.560 29.569 1.00 93.31 179 GLN A C 1
ATOM 1384 O O . GLN A 1 179 ? -6.617 -0.879 30.754 1.00 93.31 179 GLN A O 1
ATOM 1389 N N . THR A 1 180 ? -5.426 -0.232 28.970 1.00 95.44 180 THR A N 1
ATOM 1390 C CA . THR A 1 180 ? -4.120 -0.245 29.647 1.00 95.44 180 THR A CA 1
ATOM 1391 C C . THR A 1 180 ? -4.047 0.819 30.740 1.00 95.44 180 THR A C 1
ATOM 1393 O O . THR A 1 180 ? -3.648 0.523 31.864 1.00 95.44 180 THR A O 1
ATOM 1396 N N . VAL A 1 181 ? -4.487 2.045 30.443 1.00 94.56 181 VAL A N 1
ATOM 1397 C CA . VAL A 1 181 ? -4.477 3.167 31.396 1.00 94.56 181 VAL A CA 1
ATOM 1398 C C . VAL A 1 181 ? -5.441 2.929 32.560 1.00 94.56 181 VAL A C 1
ATOM 1400 O O . VAL A 1 181 ? -5.155 3.306 33.696 1.00 94.56 181 VAL A O 1
ATOM 1403 N N . THR A 1 182 ? -6.585 2.298 32.291 1.00 94.56 182 THR A N 1
ATOM 1404 C CA . THR A 1 182 ? -7.639 2.073 33.294 1.00 94.56 182 THR A CA 1
ATOM 1405 C C . THR A 1 182 ? -7.526 0.734 34.022 1.00 94.56 182 THR A C 1
ATOM 1407 O O . THR A 1 182 ? -8.132 0.568 35.078 1.00 94.56 182 THR A O 1
ATOM 1410 N N . GLY A 1 183 ? -6.789 -0.232 33.466 1.00 93.50 183 GLY A N 1
ATOM 1411 C CA . GLY A 1 183 ? -6.775 -1.628 33.910 1.00 93.50 183 GLY A CA 1
ATOM 1412 C C . GLY A 1 183 ? -8.077 -2.391 33.624 1.00 93.50 183 GLY A C 1
ATOM 1413 O O . GLY A 1 183 ? -8.270 -3.490 34.147 1.00 93.50 183 GLY A O 1
ATOM 1414 N N . ALA A 1 184 ? -8.996 -1.820 32.841 1.00 92.38 184 ALA A N 1
ATOM 1415 C CA . ALA A 1 184 ? -10.315 -2.393 32.609 1.00 92.38 184 ALA A CA 1
ATOM 1416 C C . ALA A 1 184 ? -10.290 -3.527 31.573 1.00 92.38 184 ALA A C 1
ATOM 1418 O O . ALA A 1 184 ? -9.685 -3.424 30.507 1.00 92.38 184 ALA A O 1
ATOM 1419 N N . SER A 1 185 ? -11.034 -4.602 31.845 1.00 87.50 185 SER A N 1
ATOM 1420 C CA . SER A 1 185 ? -11.086 -5.779 30.965 1.00 87.50 185 SER A CA 1
ATOM 1421 C C . SER A 1 185 ? -11.976 -5.588 29.735 1.00 87.50 185 SER A C 1
ATOM 1423 O O . SER A 1 185 ? -11.888 -6.376 28.798 1.00 87.50 185 SER A O 1
ATOM 1425 N N . THR A 1 186 ? -12.819 -4.550 29.722 1.00 87.00 186 THR A N 1
ATOM 1426 C CA . THR A 1 186 ? -13.717 -4.239 28.598 1.00 87.00 186 THR A CA 1
ATOM 1427 C C . THR A 1 186 ? -13.620 -2.765 28.187 1.00 87.00 186 THR A C 1
ATOM 1429 O O . THR A 1 186 ? -13.464 -1.917 29.075 1.00 87.00 186 THR A O 1
ATOM 1432 N N . PRO A 1 187 ? -13.798 -2.437 26.899 1.00 85.31 187 PRO A N 1
ATOM 1433 C CA . PRO A 1 187 ? -13.775 -1.065 26.382 1.00 85.31 187 PRO A CA 1
ATOM 1434 C C . PRO A 1 187 ? -14.790 -0.127 27.058 1.00 85.31 187 PRO A C 1
ATOM 1436 O O . PRO A 1 187 ? -14.488 1.032 27.339 1.00 85.31 187 PRO A O 1
ATOM 1439 N N . GLU A 1 188 ? -15.984 -0.628 27.383 1.00 88.19 188 GLU A N 1
ATOM 1440 C CA . GLU A 1 188 ? -17.059 0.145 28.015 1.00 88.19 188 GLU A CA 1
ATOM 1441 C C . GLU A 1 188 ? -16.685 0.555 29.443 1.00 88.19 188 GLU A C 1
ATOM 1443 O O . GLU A 1 188 ? -16.903 1.696 29.853 1.00 88.19 188 GLU A O 1
ATOM 1448 N N . GLN A 1 189 ? -16.085 -0.370 30.198 1.00 89.06 189 GLN A N 1
ATOM 1449 C CA . GLN A 1 189 ? -15.573 -0.099 31.543 1.00 89.06 189 GLN A CA 1
ATOM 1450 C C . GLN A 1 189 ? -14.413 0.898 31.510 1.00 89.06 189 GLN A C 1
ATOM 1452 O O . GLN A 1 189 ? -14.354 1.774 32.370 1.00 89.06 189 GLN A O 1
ATOM 1457 N N . ALA A 1 190 ? -13.524 0.796 30.515 1.00 90.81 190 ALA A N 1
ATOM 1458 C CA . ALA A 1 190 ? -12.431 1.747 30.340 1.00 90.81 190 ALA A CA 1
ATOM 1459 C C . ALA A 1 190 ? -12.970 3.167 30.103 1.00 90.81 190 ALA A C 1
ATOM 1461 O O . ALA A 1 190 ? -12.576 4.107 30.793 1.00 90.81 190 ALA A O 1
ATOM 1462 N N . LEU A 1 191 ? -13.937 3.319 29.191 1.00 91.56 191 LEU A N 1
ATOM 1463 C CA . LEU A 1 191 ? -14.589 4.602 28.934 1.00 91.56 191 LEU A CA 1
ATOM 1464 C C . LEU A 1 191 ? -15.277 5.157 30.186 1.00 91.56 191 LEU A C 1
ATOM 1466 O O . LEU A 1 191 ? -15.082 6.325 30.519 1.00 91.56 191 LEU A O 1
ATOM 1470 N N . ALA A 1 192 ? -16.054 4.333 30.894 1.00 91.00 192 ALA A N 1
ATOM 1471 C CA . ALA A 1 192 ? -16.743 4.758 32.111 1.00 91.00 192 ALA A CA 1
ATOM 1472 C C . ALA A 1 192 ? -15.756 5.200 33.208 1.00 91.00 192 ALA A C 1
ATOM 1474 O O . ALA A 1 192 ? -15.989 6.205 33.878 1.00 91.00 192 ALA A O 1
ATOM 1475 N N . ALA A 1 193 ? -14.632 4.492 33.364 1.00 92.75 193 ALA A N 1
ATOM 1476 C CA . ALA A 1 193 ? -13.581 4.847 34.316 1.00 92.75 193 ALA A CA 1
ATOM 1477 C C . ALA A 1 193 ? -12.902 6.180 33.963 1.00 92.75 193 ALA A C 1
ATOM 1479 O O . ALA A 1 193 ? -12.683 7.005 34.849 1.00 92.75 193 ALA A O 1
ATOM 1480 N N . ILE A 1 194 ? -12.622 6.416 32.676 1.00 93.69 194 ILE A N 1
ATOM 1481 C CA . ILE A 1 194 ? -12.057 7.679 32.177 1.00 93.69 194 ILE A CA 1
ATOM 1482 C C . ILE A 1 194 ? -13.039 8.838 32.386 1.00 93.69 194 ILE A C 1
ATOM 1484 O O . ILE A 1 194 ? -12.646 9.898 32.866 1.00 93.69 194 ILE A O 1
ATOM 1488 N N . GLN A 1 195 ? -14.328 8.637 32.099 1.00 91.19 195 GLN A N 1
ATOM 1489 C CA . GLN A 1 195 ? -15.363 9.656 32.313 1.00 91.19 195 GLN A CA 1
ATOM 1490 C C . GLN A 1 195 ? -15.547 10.014 33.793 1.00 91.19 195 GLN A C 1
ATOM 1492 O O . GLN A 1 195 ? -15.821 11.167 34.121 1.00 91.19 195 GLN A O 1
ATOM 1497 N N . ALA A 1 196 ? -15.405 9.033 34.685 1.00 92.69 196 ALA A N 1
ATOM 1498 C CA . ALA A 1 196 ? -15.574 9.229 36.119 1.00 92.69 196 ALA A CA 1
ATOM 1499 C C . ALA A 1 196 ? -14.340 9.840 36.809 1.00 92.69 196 ALA A C 1
ATOM 1501 O O . ALA A 1 196 ? -14.467 10.340 37.928 1.00 92.69 196 ALA A O 1
ATOM 1502 N N . ASN A 1 197 ? -13.156 9.796 36.184 1.00 93.75 197 ASN A N 1
ATOM 1503 C CA . ASN A 1 197 ? -11.899 10.197 36.812 1.00 93.75 197 ASN A CA 1
ATOM 1504 C C . ASN A 1 197 ? -11.030 11.092 35.899 1.00 93.75 197 ASN A C 1
ATOM 1506 O O . ASN A 1 197 ? -10.376 10.582 34.984 1.00 93.75 197 ASN A O 1
ATOM 1510 N N . PRO A 1 198 ? -10.923 12.403 36.198 1.00 92.38 198 PRO A N 1
ATOM 1511 C CA . PRO A 1 198 ? -10.104 13.343 35.428 1.00 92.38 198 PRO A CA 1
ATOM 1512 C C . PRO A 1 198 ? -8.617 12.968 35.309 1.00 92.38 198 PRO A C 1
ATOM 1514 O O . PRO A 1 198 ? -8.000 13.259 34.288 1.00 92.38 198 PRO A O 1
ATOM 1517 N N . GLU A 1 199 ? -8.041 12.297 36.311 1.00 94.06 199 GLU A N 1
ATOM 1518 C CA . GLU A 1 199 ? -6.639 11.848 36.275 1.00 94.06 199 GLU A CA 1
ATOM 1519 C C . GLU A 1 199 ? -6.434 10.738 35.232 1.00 94.06 199 GLU A C 1
ATOM 1521 O O . GLU A 1 199 ? -5.443 10.733 34.503 1.00 94.06 199 GLU A O 1
ATOM 1526 N N . LEU A 1 200 ? -7.394 9.812 35.108 1.00 94.31 200 LEU A N 1
ATOM 1527 C CA . LEU A 1 200 ? -7.343 8.767 34.080 1.00 94.31 200 LEU A CA 1
ATOM 1528 C C . LEU A 1 200 ? -7.543 9.350 32.679 1.00 94.31 200 LEU A C 1
ATOM 1530 O O . LEU A 1 200 ? -6.913 8.876 31.736 1.00 94.31 200 LEU A O 1
ATOM 1534 N N . ALA A 1 201 ? -8.364 10.394 32.541 1.00 90.44 201 ALA A N 1
ATOM 1535 C CA . ALA A 1 201 ? -8.516 11.113 31.279 1.00 90.44 201 ALA A CA 1
ATOM 1536 C C . ALA A 1 201 ? -7.209 11.783 30.832 1.00 90.44 201 ALA A C 1
ATOM 1538 O O . ALA A 1 201 ? -6.843 11.671 29.662 1.00 90.44 201 ALA A O 1
ATOM 1539 N N . TYR A 1 202 ? -6.477 12.414 31.757 1.00 92.19 202 TYR A N 1
ATOM 1540 C CA . TYR A 1 202 ? -5.177 13.013 31.451 1.00 92.19 202 TYR A CA 1
ATOM 1541 C C . TYR A 1 202 ? -4.144 11.962 31.027 1.00 92.19 202 TYR A C 1
ATOM 1543 O O . TYR A 1 202 ? -3.515 12.112 29.984 1.00 92.19 202 TYR A O 1
ATOM 1551 N N . ARG A 1 203 ? -4.028 10.855 31.773 1.00 93.19 203 ARG A N 1
ATOM 1552 C CA . ARG A 1 203 ? -3.112 9.753 31.422 1.00 93.19 203 ARG A CA 1
ATOM 1553 C C . ARG A 1 203 ? -3.449 9.114 30.083 1.00 93.19 203 ARG A C 1
ATOM 1555 O O . ARG A 1 203 ? -2.558 8.791 29.311 1.00 93.19 203 ARG A O 1
ATOM 1562 N N . PHE A 1 204 ? -4.737 8.954 29.787 1.00 94.00 204 PHE A N 1
ATOM 1563 C CA . PHE A 1 204 ? -5.175 8.483 28.479 1.00 94.00 204 PHE A CA 1
ATOM 1564 C C . PHE A 1 204 ? -4.722 9.440 27.370 1.00 94.00 204 PHE A C 1
ATOM 1566 O O . PHE A 1 204 ? -4.151 8.997 26.375 1.00 94.00 204 PHE A O 1
ATOM 1573 N N . GLN A 1 205 ? -4.918 10.748 27.554 1.00 90.62 205 GLN A N 1
ATOM 1574 C CA . GLN A 1 205 ? -4.465 11.757 26.600 1.00 90.62 205 GLN A CA 1
ATOM 1575 C C . GLN A 1 205 ? -2.938 11.732 26.414 1.00 90.62 205 GLN A C 1
ATOM 1577 O O . GLN A 1 205 ? -2.472 11.794 25.276 1.00 90.62 205 GLN A O 1
ATOM 1582 N N . GLU A 1 206 ? -2.176 11.611 27.502 1.00 92.00 206 GLU A N 1
ATOM 1583 C CA . GLU A 1 206 ? -0.715 11.480 27.492 1.00 92.00 206 GLU A CA 1
ATOM 1584 C C . GLU A 1 206 ? -0.272 10.251 26.690 1.00 92.00 206 GLU A C 1
ATOM 1586 O O . GLU A 1 206 ? 0.474 10.397 25.724 1.00 92.00 206 GLU A O 1
ATOM 1591 N N . SER A 1 207 ? -0.819 9.066 26.981 1.00 92.12 207 SER A N 1
ATOM 1592 C CA . SER A 1 207 ? -0.485 7.834 26.254 1.00 92.12 207 SER A CA 1
ATOM 1593 C C . SER A 1 207 ? -0.836 7.894 24.762 1.00 92.12 207 SER A C 1
ATOM 1595 O O . SER A 1 207 ? -0.125 7.324 23.932 1.00 92.12 207 SER A O 1
ATOM 1597 N N . ILE A 1 208 ? -1.908 8.600 24.383 1.00 89.81 208 ILE A N 1
ATOM 1598 C CA . ILE A 1 208 ? -2.227 8.842 22.968 1.00 89.81 208 ILE A CA 1
ATOM 1599 C C . ILE A 1 208 ? -1.144 9.700 22.304 1.00 89.81 208 ILE A C 1
ATOM 1601 O O . ILE A 1 208 ? -0.721 9.389 21.190 1.00 89.81 208 ILE A O 1
ATOM 1605 N N . VAL A 1 209 ? -0.695 10.774 22.960 1.00 88.12 209 VAL A N 1
ATOM 1606 C CA . VAL A 1 209 ? 0.368 11.645 22.431 1.00 88.12 209 VAL A CA 1
ATOM 1607 C C . VAL A 1 209 ? 1.693 10.889 22.332 1.00 88.12 209 VAL A C 1
ATOM 1609 O O . VAL A 1 209 ? 2.352 10.960 21.297 1.00 88.12 209 VAL A O 1
ATOM 1612 N N . GLU A 1 210 ? 2.063 10.119 23.354 1.00 90.06 210 GLU A N 1
ATOM 1613 C CA . GLU A 1 210 ? 3.272 9.288 23.335 1.00 90.06 210 GLU A CA 1
ATOM 1614 C C . GLU A 1 210 ? 3.256 8.294 22.171 1.00 90.06 210 GLU A C 1
ATOM 1616 O O . GLU A 1 210 ? 4.224 8.212 21.413 1.00 90.06 210 GLU A O 1
ATOM 1621 N N . SER A 1 211 ? 2.128 7.609 21.954 1.00 84.38 211 SER A N 1
ATOM 1622 C CA . SER A 1 211 ? 1.991 6.674 20.836 1.00 84.38 211 SER A CA 1
ATOM 1623 C C . SER A 1 211 ? 2.096 7.370 19.472 1.00 84.38 211 SER A C 1
ATOM 1625 O O . SER A 1 211 ? 2.615 6.775 18.528 1.00 84.38 211 SER A O 1
ATOM 1627 N N . GLN A 1 212 ? 1.648 8.625 19.341 1.00 82.62 212 GLN A N 1
ATOM 1628 C CA . GLN A 1 212 ? 1.835 9.406 18.110 1.00 82.62 212 GLN A CA 1
ATOM 1629 C C . GLN A 1 212 ? 3.305 9.745 17.862 1.00 82.62 212 GLN A C 1
ATOM 1631 O O . GLN A 1 212 ? 3.782 9.610 16.734 1.00 82.62 212 GLN A O 1
ATOM 1636 N N . VAL A 1 213 ? 4.018 10.179 18.903 1.00 84.56 213 VAL A N 1
ATOM 1637 C CA . VAL A 1 213 ? 5.445 10.513 18.816 1.00 84.56 213 VAL A CA 1
ATOM 1638 C C . VAL A 1 213 ? 6.259 9.277 18.440 1.00 84.56 213 VAL A C 1
ATOM 1640 O O . VAL A 1 213 ? 7.140 9.361 17.587 1.00 84.56 213 VAL A O 1
ATOM 1643 N N . GLU A 1 214 ? 5.933 8.120 19.017 1.00 85.06 214 GLU A N 1
ATOM 1644 C CA . GLU A 1 214 ? 6.568 6.848 18.674 1.00 85.06 214 GLU A CA 1
ATOM 1645 C C . GLU A 1 214 ? 6.371 6.495 17.191 1.00 85.06 214 GLU A C 1
ATOM 1647 O O . GLU A 1 214 ? 7.344 6.214 16.491 1.00 85.06 214 GLU A O 1
ATOM 1652 N N . LEU A 1 215 ? 5.142 6.597 16.671 1.00 78.56 215 LEU A N 1
ATOM 1653 C CA . LEU A 1 215 ? 4.859 6.338 15.253 1.00 78.56 215 LEU A CA 1
ATOM 1654 C C . LEU A 1 215 ? 5.604 7.301 14.319 1.00 78.56 215 LEU A C 1
ATOM 1656 O O . LEU A 1 215 ? 6.137 6.881 13.291 1.00 78.56 215 LEU A O 1
ATOM 1660 N N . GLN A 1 216 ? 5.670 8.587 14.671 1.00 79.50 216 GLN A N 1
ATOM 1661 C CA . GLN A 1 216 ? 6.427 9.577 13.900 1.00 79.50 216 GLN A CA 1
ATOM 1662 C C . GLN A 1 216 ? 7.926 9.284 13.908 1.00 79.50 216 GLN A C 1
ATOM 1664 O O . GLN A 1 216 ? 8.585 9.427 12.879 1.00 79.50 216 GLN A O 1
ATOM 1669 N N . ARG A 1 217 ? 8.461 8.845 15.049 1.00 81.31 217 ARG A N 1
ATOM 1670 C CA . ARG A 1 217 ? 9.865 8.462 15.175 1.00 81.31 217 ARG A CA 1
ATOM 1671 C C . ARG A 1 217 ? 10.193 7.253 14.303 1.00 81.31 217 ARG A C 1
ATOM 1673 O O . ARG A 1 217 ? 11.163 7.313 13.556 1.00 81.31 217 ARG A O 1
ATOM 1680 N N . ILE A 1 218 ? 9.367 6.208 14.336 1.00 76.12 218 ILE A N 1
ATOM 1681 C CA . ILE A 1 218 ? 9.540 5.025 13.477 1.00 76.12 218 ILE A CA 1
ATOM 1682 C C . ILE A 1 218 ? 9.512 5.427 11.997 1.00 76.12 218 ILE A C 1
ATOM 1684 O O . ILE A 1 218 ? 10.351 4.984 11.214 1.00 76.12 218 ILE A O 1
ATOM 1688 N N . ALA A 1 219 ? 8.578 6.299 11.605 1.00 74.62 219 ALA A N 1
ATOM 1689 C CA . ALA A 1 219 ? 8.500 6.792 10.232 1.00 74.62 219 ALA A CA 1
ATOM 1690 C C . ALA A 1 219 ? 9.756 7.584 9.820 1.00 74.62 219 ALA A C 1
ATOM 1692 O O . ALA A 1 219 ? 10.239 7.420 8.700 1.00 74.62 219 ALA A O 1
ATOM 1693 N N . ALA A 1 220 ? 10.300 8.410 10.717 1.00 78.12 220 ALA A N 1
ATOM 1694 C CA . ALA A 1 220 ? 11.533 9.156 10.474 1.00 78.12 220 ALA A CA 1
ATOM 1695 C C . ALA A 1 220 ? 12.755 8.231 10.343 1.00 78.12 220 ALA A C 1
ATOM 1697 O O . ALA A 1 220 ? 13.540 8.398 9.413 1.00 78.12 220 ALA A O 1
ATOM 1698 N N . GLU A 1 221 ? 12.882 7.228 11.218 1.00 86.81 221 GLU A N 1
ATOM 1699 C CA . GLU A 1 221 ? 13.965 6.235 11.173 1.00 86.81 221 GLU A CA 1
ATOM 1700 C C . GLU A 1 221 ? 13.921 5.410 9.873 1.00 86.81 221 GLU A C 1
ATOM 1702 O O . GLU A 1 221 ? 14.956 5.164 9.251 1.00 86.81 221 GLU A O 1
ATOM 1707 N N . LEU A 1 222 ? 12.724 5.031 9.408 1.00 79.69 222 LEU A N 1
ATOM 1708 C CA . LEU A 1 222 ? 12.553 4.332 8.131 1.00 79.69 222 LEU A CA 1
ATOM 1709 C C . LEU A 1 222 ? 12.979 5.199 6.937 1.00 79.69 222 LEU A C 1
ATOM 1711 O O . LEU A 1 222 ? 13.628 4.706 6.012 1.00 79.69 222 LEU A O 1
ATOM 1715 N N . GLU A 1 223 ? 12.626 6.484 6.947 1.00 73.44 223 GLU A N 1
ATOM 1716 C CA . GLU A 1 223 ? 13.002 7.413 5.880 1.00 73.44 223 GLU A CA 1
ATOM 1717 C C . GLU A 1 223 ? 14.511 7.694 5.876 1.00 73.44 223 GLU A C 1
ATOM 1719 O O . GLU A 1 223 ? 15.133 7.710 4.814 1.00 73.44 223 GLU A O 1
ATOM 1724 N N . GLU A 1 224 ? 15.132 7.834 7.050 1.00 85.44 224 GLU A N 1
ATOM 1725 C CA . GLU A 1 224 ? 16.587 7.951 7.182 1.00 85.44 224 GLU A CA 1
ATOM 1726 C C . GLU A 1 224 ? 17.304 6.707 6.641 1.00 85.44 224 GLU A C 1
ATOM 1728 O O . GLU A 1 224 ? 18.272 6.823 5.879 1.00 85.44 224 GLU A O 1
ATOM 1733 N N . ALA A 1 225 ? 16.808 5.511 6.973 1.00 79.50 225 ALA A N 1
ATOM 1734 C CA . ALA A 1 225 ? 17.346 4.258 6.456 1.00 79.50 225 ALA A CA 1
ATOM 1735 C C . ALA A 1 225 ? 17.234 4.182 4.924 1.00 79.50 225 ALA A C 1
ATOM 1737 O O . ALA A 1 225 ? 18.194 3.800 4.250 1.00 79.50 225 ALA A O 1
ATOM 1738 N N . ARG A 1 226 ? 16.096 4.611 4.361 1.00 80.38 226 ARG A N 1
ATOM 1739 C CA . ARG A 1 226 ? 15.878 4.682 2.909 1.00 80.38 226 ARG A CA 1
ATOM 1740 C C . ARG A 1 226 ? 16.866 5.630 2.232 1.00 80.38 226 ARG A C 1
ATOM 1742 O O . ARG A 1 226 ? 17.530 5.238 1.275 1.00 80.38 226 ARG A O 1
ATOM 1749 N N . ILE A 1 227 ? 17.005 6.853 2.748 1.00 74.69 227 ILE A N 1
ATOM 1750 C CA . ILE A 1 227 ? 17.948 7.850 2.221 1.00 74.69 227 ILE A CA 1
ATOM 1751 C C . ILE A 1 227 ? 19.382 7.317 2.291 1.00 74.69 227 ILE A C 1
ATOM 1753 O O . ILE A 1 227 ? 20.149 7.467 1.341 1.00 74.69 227 ILE A O 1
ATOM 1757 N N . THR A 1 228 ? 19.745 6.663 3.393 1.00 84.62 228 THR A N 1
ATOM 1758 C CA . THR A 1 228 ? 21.079 6.082 3.573 1.00 84.62 228 THR A CA 1
ATOM 1759 C C . THR A 1 228 ? 21.364 5.002 2.529 1.00 84.62 228 THR A C 1
ATOM 1761 O O . THR A 1 228 ? 22.424 5.036 1.900 1.00 84.62 228 THR A O 1
ATOM 1764 N N . ALA A 1 229 ? 20.407 4.104 2.277 1.00 75.75 229 ALA A N 1
ATOM 1765 C CA . ALA A 1 229 ? 20.528 3.065 1.256 1.00 75.75 229 ALA A CA 1
ATOM 1766 C C . ALA A 1 229 ? 20.654 3.646 -0.169 1.00 75.75 229 ALA A C 1
ATOM 1768 O O . ALA A 1 229 ? 21.489 3.188 -0.958 1.00 75.75 229 ALA A O 1
ATOM 1769 N N . ASP A 1 230 ? 19.885 4.691 -0.491 1.00 73.38 230 ASP A N 1
ATOM 1770 C CA . ASP A 1 230 ? 19.968 5.392 -1.779 1.00 73.38 230 ASP A CA 1
ATOM 1771 C C . ASP A 1 230 ? 21.339 6.067 -1.959 1.00 73.38 230 ASP A C 1
ATOM 1773 O O . ASP A 1 230 ? 21.962 5.973 -3.023 1.00 73.38 230 ASP A O 1
ATOM 1777 N N . VAL A 1 231 ? 21.851 6.713 -0.905 1.00 80.88 231 VAL A N 1
ATOM 1778 C CA . VAL A 1 231 ? 23.177 7.346 -0.897 1.00 80.88 231 VAL A CA 1
ATOM 1779 C C . VAL A 1 231 ? 24.286 6.309 -1.058 1.00 80.88 231 VAL A C 1
ATOM 1781 O O . VAL A 1 231 ? 25.230 6.543 -1.815 1.00 80.88 231 VAL A O 1
ATOM 1784 N N . GLU A 1 232 ? 24.199 5.168 -0.377 1.00 79.88 232 GLU A N 1
ATOM 1785 C CA . GLU A 1 232 ? 25.177 4.085 -0.499 1.00 79.88 232 GLU A CA 1
ATOM 1786 C C . GLU A 1 232 ? 25.179 3.489 -1.911 1.00 79.88 232 GLU A C 1
ATOM 1788 O O . GLU A 1 232 ? 26.233 3.388 -2.541 1.00 79.88 232 GLU A O 1
ATOM 1793 N N . THR A 1 233 ? 23.999 3.220 -2.470 1.00 76.06 233 THR A N 1
ATOM 1794 C CA . THR A 1 233 ? 23.847 2.753 -3.855 1.00 76.06 233 THR A CA 1
ATOM 1795 C C . THR A 1 233 ? 24.431 3.759 -4.850 1.00 76.06 233 THR A C 1
ATOM 1797 O O . THR A 1 233 ? 25.182 3.394 -5.760 1.00 76.06 233 THR A O 1
ATOM 1800 N N . ALA A 1 234 ? 24.149 5.052 -4.668 1.00 77.00 234 ALA A N 1
ATOM 1801 C CA . ALA A 1 234 ? 24.699 6.109 -5.510 1.00 77.00 234 ALA A CA 1
ATOM 1802 C C . ALA A 1 234 ? 26.232 6.203 -5.406 1.00 77.00 234 ALA A C 1
ATOM 1804 O O . ALA A 1 234 ? 26.897 6.402 -6.429 1.00 77.00 234 ALA A O 1
ATOM 1805 N N . LYS A 1 235 ? 26.798 6.025 -4.202 1.00 80.25 235 LYS A N 1
ATOM 1806 C CA . LYS A 1 235 ? 28.251 5.981 -3.970 1.00 80.25 235 LYS A CA 1
ATOM 1807 C C . LYS A 1 235 ? 28.896 4.794 -4.680 1.00 80.25 235 LYS A C 1
ATOM 1809 O O . LYS A 1 235 ? 29.876 5.005 -5.392 1.00 80.25 235 LYS A O 1
ATOM 1814 N N . THR A 1 236 ? 28.333 3.594 -4.558 1.00 77.44 236 THR A N 1
ATOM 1815 C CA . THR A 1 236 ? 28.826 2.389 -5.247 1.00 77.44 236 THR A CA 1
ATOM 1816 C C . THR A 1 236 ? 28.799 2.578 -6.763 1.00 77.44 236 THR A C 1
ATOM 1818 O O . THR A 1 236 ? 29.832 2.462 -7.417 1.00 77.44 236 THR A O 1
ATOM 1821 N N . ASN A 1 237 ? 27.677 3.044 -7.320 1.00 80.19 237 ASN A N 1
ATOM 1822 C CA . ASN A 1 237 ? 27.562 3.336 -8.753 1.00 80.19 237 ASN A CA 1
ATOM 1823 C C . ASN A 1 237 ? 28.554 4.419 -9.227 1.00 80.19 237 ASN A C 1
ATOM 1825 O O . ASN A 1 237 ? 29.025 4.413 -10.368 1.00 80.19 237 ASN A O 1
ATOM 1829 N N . ALA A 1 238 ? 28.851 5.417 -8.390 1.00 79.75 238 ALA A N 1
ATOM 1830 C CA . ALA A 1 238 ? 29.865 6.426 -8.693 1.00 79.75 238 ALA A CA 1
ATOM 1831 C C . ALA A 1 238 ? 31.289 5.840 -8.670 1.00 79.75 238 ALA A C 1
ATOM 1833 O O . ALA A 1 238 ? 32.079 6.154 -9.566 1.00 79.75 238 ALA A O 1
ATOM 1834 N N . ALA A 1 239 ? 31.597 4.978 -7.697 1.00 82.06 239 ALA A N 1
ATOM 1835 C CA . ALA A 1 239 ? 32.875 4.281 -7.584 1.00 82.06 239 ALA A CA 1
ATOM 1836 C C . ALA A 1 239 ? 33.109 3.329 -8.767 1.00 82.06 239 ALA A C 1
ATOM 1838 O O . ALA A 1 239 ? 34.173 3.382 -9.385 1.00 82.06 239 ALA A O 1
ATOM 1839 N N . ASP A 1 240 ? 32.096 2.560 -9.168 1.00 83.12 240 ASP A N 1
ATOM 1840 C CA . ASP A 1 240 ? 32.161 1.667 -10.330 1.00 83.12 240 ASP A CA 1
ATOM 1841 C C . ASP A 1 240 ? 32.450 2.440 -11.620 1.00 83.12 240 ASP A C 1
ATOM 1843 O O . ASP A 1 240 ? 33.337 2.077 -12.394 1.00 83.12 240 ASP A O 1
ATOM 1847 N N . ARG A 1 241 ? 31.779 3.581 -11.832 1.00 82.00 241 ARG A N 1
ATOM 1848 C CA . ARG A 1 241 ? 32.058 4.465 -12.979 1.00 82.00 241 ARG A CA 1
ATOM 1849 C C . ARG A 1 241 ? 33.459 5.074 -12.928 1.00 82.00 241 ARG A C 1
ATOM 1851 O O . ARG A 1 241 ? 34.087 5.267 -13.970 1.00 82.00 241 ARG A O 1
ATOM 1858 N N . ALA A 1 242 ? 33.965 5.421 -11.745 1.00 82.62 242 ALA A N 1
ATOM 1859 C CA . ALA A 1 242 ? 35.342 5.889 -11.586 1.00 82.62 242 ALA A CA 1
ATOM 1860 C C . ALA A 1 242 ? 36.357 4.785 -11.928 1.00 82.62 242 ALA A C 1
ATOM 1862 O O . ALA A 1 242 ? 37.287 5.039 -12.695 1.00 82.62 242 ALA A O 1
ATOM 1863 N N . SER A 1 243 ? 36.123 3.563 -11.448 1.00 85.81 243 SER A N 1
ATOM 1864 C CA . SER A 1 243 ? 36.930 2.382 -11.765 1.00 85.81 243 SER A CA 1
ATOM 1865 C C . SER A 1 243 ? 36.935 2.087 -13.269 1.00 85.81 243 SER A C 1
ATOM 1867 O O . SER A 1 243 ? 37.998 1.998 -13.881 1.00 85.81 243 SER A O 1
ATOM 1869 N N . ALA A 1 244 ? 35.763 2.065 -13.912 1.00 82.12 244 ALA A N 1
ATOM 1870 C CA . ALA A 1 244 ? 35.639 1.827 -15.350 1.00 82.12 244 ALA A CA 1
ATOM 1871 C C . ALA A 1 244 ? 36.383 2.880 -16.195 1.00 82.12 244 ALA A C 1
ATOM 1873 O O . ALA A 1 244 ? 37.049 2.544 -17.179 1.00 82.12 244 ALA A O 1
ATOM 1874 N N . ARG A 1 245 ? 36.340 4.159 -15.791 1.00 83.88 245 ARG A N 1
ATOM 1875 C CA . ARG A 1 245 ? 37.149 5.217 -16.420 1.00 83.88 245 ARG A CA 1
ATOM 1876 C C . ARG A 1 245 ? 38.639 4.932 -16.295 1.00 83.88 245 ARG A C 1
ATOM 1878 O O . ARG A 1 245 ? 39.345 4.989 -17.303 1.00 83.88 245 ARG A O 1
ATOM 1885 N N . GLN A 1 246 ? 39.102 4.619 -15.084 1.00 85.00 246 GLN A N 1
ATOM 1886 C CA . GLN A 1 246 ? 40.506 4.321 -14.815 1.00 85.00 246 GLN A CA 1
ATOM 1887 C C . GLN A 1 246 ? 40.984 3.121 -15.638 1.00 85.00 246 GLN A C 1
ATOM 1889 O O . GLN A 1 246 ? 42.036 3.204 -16.267 1.00 85.00 246 GLN A O 1
ATOM 1894 N N . MET A 1 247 ? 40.178 2.061 -15.728 1.00 82.38 247 MET A N 1
ATOM 1895 C CA . MET A 1 247 ? 40.461 0.908 -16.583 1.00 82.38 247 MET A CA 1
ATOM 1896 C C . MET A 1 247 ? 40.604 1.302 -18.055 1.00 82.38 247 MET A C 1
ATOM 1898 O O . MET A 1 247 ? 41.573 0.885 -18.688 1.00 82.38 247 MET A O 1
ATOM 1902 N N . SER A 1 248 ? 39.708 2.141 -18.597 1.00 85.00 248 SER A N 1
ATOM 1903 C CA . SER A 1 248 ? 39.833 2.589 -19.995 1.00 85.00 248 SER A CA 1
ATOM 1904 C C . SER A 1 248 ? 41.109 3.402 -20.237 1.00 85.00 248 SER A C 1
ATOM 1906 O O . SER A 1 248 ? 41.744 3.250 -21.278 1.00 85.00 248 SER A O 1
ATOM 1908 N N . LEU A 1 249 ? 41.536 4.215 -19.260 1.00 82.06 249 LEU A N 1
ATOM 1909 C CA . LEU A 1 249 ? 42.776 4.988 -19.348 1.00 82.06 249 LEU A CA 1
ATOM 1910 C C . LEU A 1 249 ? 44.005 4.074 -19.316 1.00 82.06 249 LEU A C 1
ATOM 1912 O O . LEU A 1 249 ? 44.902 4.232 -20.138 1.00 82.06 249 LEU A O 1
ATOM 1916 N N . THR A 1 250 ? 44.038 3.092 -18.411 1.00 83.38 250 THR A N 1
ATOM 1917 C CA . THR A 1 250 ? 45.147 2.131 -18.318 1.00 83.38 250 THR A CA 1
ATOM 1918 C C . THR A 1 250 ? 45.241 1.258 -19.570 1.00 83.38 250 THR A C 1
ATOM 1920 O O . THR A 1 250 ? 46.328 1.079 -20.118 1.00 83.38 250 THR A O 1
ATOM 1923 N N . ALA A 1 251 ? 44.106 0.766 -20.068 1.00 86.88 251 ALA A N 1
ATOM 1924 C CA . ALA A 1 251 ? 44.038 -0.074 -21.261 1.00 86.88 251 ALA A CA 1
ATOM 1925 C C . ALA A 1 251 ? 44.179 0.707 -22.581 1.00 86.88 251 ALA A C 1
ATOM 1927 O O . ALA A 1 251 ? 44.218 0.086 -23.640 1.00 86.88 251 ALA A O 1
ATOM 1928 N N . HIS A 1 252 ? 44.246 2.045 -22.535 1.00 86.00 252 HIS A N 1
ATOM 1929 C CA . HIS A 1 252 ? 44.172 2.916 -23.715 1.00 86.00 252 HIS A CA 1
ATOM 1930 C C . HIS A 1 252 ? 42.946 2.607 -24.598 1.00 86.00 252 HIS A C 1
ATOM 1932 O O . HIS A 1 252 ? 42.985 2.731 -25.822 1.00 86.00 252 HIS A O 1
ATOM 1938 N N . ASP A 1 253 ? 41.840 2.207 -23.970 1.00 86.81 253 ASP A N 1
ATOM 1939 C CA . ASP A 1 253 ? 40.628 1.799 -24.663 1.00 86.81 253 ASP A CA 1
ATOM 1940 C C . ASP A 1 253 ? 39.882 3.027 -25.206 1.00 86.81 253 ASP A C 1
ATOM 1942 O O . ASP A 1 253 ? 39.435 3.913 -24.474 1.00 86.81 253 ASP A O 1
ATOM 1946 N N . HIS A 1 254 ? 39.750 3.096 -26.529 1.00 87.69 254 HIS A N 1
ATOM 1947 C CA . HIS A 1 254 ? 39.035 4.167 -27.221 1.00 87.69 254 HIS A CA 1
ATOM 1948 C C . HIS A 1 254 ? 37.544 3.870 -27.421 1.00 87.69 254 HIS A C 1
ATOM 1950 O O . HIS A 1 254 ? 36.806 4.750 -27.873 1.00 87.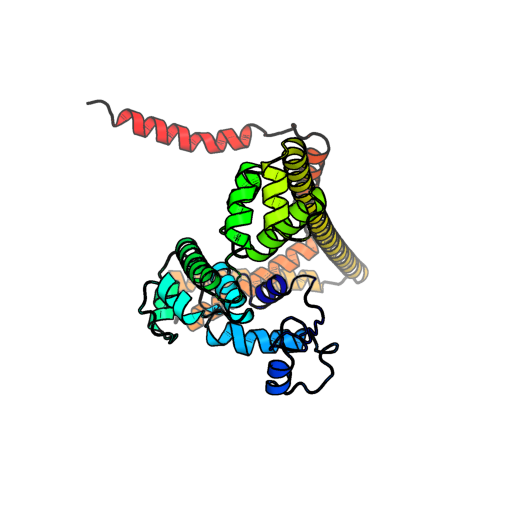69 254 HIS A O 1
ATOM 1956 N N . THR A 1 255 ? 37.087 2.668 -27.067 1.00 88.38 255 THR A N 1
ATOM 1957 C CA . THR A 1 255 ? 35.708 2.209 -27.261 1.00 88.38 255 THR A CA 1
ATOM 1958 C C . THR A 1 255 ? 34.681 3.138 -26.608 1.00 88.38 255 THR A C 1
ATOM 1960 O O . THR A 1 255 ? 33.780 3.581 -27.323 1.00 88.38 255 THR A O 1
ATOM 1963 N N . PRO A 1 256 ? 34.817 3.559 -25.329 1.00 87.56 256 PRO A N 1
ATOM 1964 C CA . PRO A 1 256 ? 33.822 4.431 -24.696 1.00 87.56 256 PRO A CA 1
ATOM 1965 C C . PRO A 1 256 ? 33.668 5.779 -25.412 1.00 87.56 256 PRO A C 1
ATOM 1967 O O . PRO A 1 256 ? 32.563 6.298 -25.563 1.00 87.56 256 PRO A O 1
ATOM 1970 N N . ARG A 1 257 ? 34.781 6.338 -25.903 1.00 88.50 257 ARG A N 1
ATOM 1971 C CA . ARG A 1 257 ? 34.793 7.612 -26.633 1.00 88.50 257 ARG A CA 1
ATOM 1972 C C . ARG A 1 257 ? 34.137 7.470 -28.005 1.00 88.50 257 ARG A C 1
ATOM 1974 O O . ARG A 1 257 ? 33.335 8.315 -28.390 1.00 88.50 257 ARG A O 1
ATOM 1981 N N . ASN A 1 258 ? 34.454 6.398 -28.728 1.00 92.62 258 ASN A N 1
ATOM 1982 C CA . ASN A 1 258 ? 33.881 6.134 -30.046 1.00 92.62 258 ASN A CA 1
ATOM 1983 C C . ASN A 1 258 ? 32.370 5.884 -29.961 1.00 92.62 258 ASN A C 1
ATOM 1985 O O . ASN A 1 258 ? 31.619 6.421 -30.772 1.00 92.62 258 ASN A O 1
ATOM 1989 N N . LEU A 1 259 ? 31.922 5.132 -28.951 1.00 92.31 259 LEU A N 1
ATOM 1990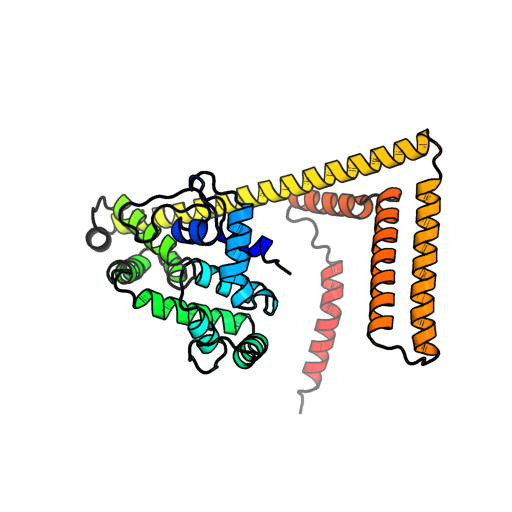 C CA . LEU A 1 259 ? 30.500 4.914 -28.685 1.00 92.31 259 LEU A CA 1
ATOM 1991 C C . LEU A 1 259 ? 29.783 6.225 -28.342 1.00 92.31 259 LEU A C 1
ATOM 1993 O O . LEU A 1 259 ? 28.715 6.488 -28.883 1.00 92.31 259 LEU A O 1
ATOM 1997 N N . ALA A 1 260 ? 30.386 7.096 -27.526 1.00 91.44 260 ALA A N 1
ATOM 1998 C CA . ALA A 1 260 ? 29.805 8.404 -27.223 1.00 91.44 260 ALA A CA 1
ATOM 1999 C C . ALA A 1 260 ? 29.614 9.273 -28.476 1.00 91.44 260 ALA A C 1
ATOM 2001 O O . ALA A 1 260 ? 28.554 9.885 -28.636 1.00 91.44 260 ALA A O 1
ATOM 2002 N N . TYR A 1 261 ? 30.595 9.296 -29.387 1.00 94.50 261 TYR A N 1
ATOM 2003 C CA . TYR A 1 261 ? 30.440 9.979 -30.674 1.00 94.50 261 TYR A CA 1
ATOM 2004 C C . TYR A 1 261 ? 29.339 9.344 -31.521 1.00 94.50 261 TYR A C 1
ATOM 2006 O O . TYR A 1 261 ? 28.470 10.062 -32.007 1.00 94.50 261 TYR A O 1
ATOM 2014 N N . LEU A 1 262 ? 29.329 8.014 -31.640 1.00 95.88 262 LEU A N 1
ATOM 2015 C CA . LEU A 1 262 ? 28.323 7.282 -32.408 1.00 95.88 262 LEU A CA 1
ATOM 2016 C C . LEU A 1 262 ? 26.898 7.589 -31.926 1.00 95.88 262 LEU A C 1
ATOM 2018 O O . LEU A 1 262 ? 26.044 7.944 -32.736 1.00 95.88 262 LEU A O 1
ATOM 2022 N N . TYR A 1 263 ? 26.647 7.497 -30.617 1.00 95.31 263 TYR A N 1
ATOM 2023 C CA . TYR A 1 263 ? 25.326 7.748 -30.035 1.00 95.31 263 TYR A CA 1
ATOM 2024 C C . TYR A 1 263 ? 24.901 9.208 -30.190 1.00 95.31 263 TYR A C 1
ATOM 2026 O O . TYR A 1 263 ? 23.759 9.480 -30.553 1.00 95.31 263 TYR A O 1
ATOM 2034 N N . THR A 1 264 ? 25.826 10.149 -29.980 1.00 94.25 264 THR A N 1
ATOM 2035 C CA . THR A 1 264 ? 25.545 11.585 -30.123 1.00 94.25 264 THR A CA 1
ATOM 2036 C C . THR A 1 264 ? 25.207 11.932 -31.569 1.00 94.25 264 THR A C 1
ATOM 2038 O O . THR A 1 264 ? 24.191 12.572 -31.830 1.00 94.25 264 THR A O 1
ATOM 2041 N N . THR A 1 265 ? 26.014 11.473 -32.528 1.00 95.69 265 THR A N 1
ATOM 2042 C CA . THR A 1 265 ? 25.747 11.681 -33.954 1.00 95.69 265 THR A CA 1
ATOM 2043 C C . THR A 1 265 ? 24.431 11.027 -34.368 1.00 95.69 265 THR A C 1
ATOM 2045 O O . THR A 1 265 ? 23.618 11.677 -35.021 1.00 95.69 265 THR A O 1
ATOM 2048 N N . GLY A 1 266 ? 24.178 9.788 -33.934 1.00 95.50 266 GLY A N 1
ATOM 2049 C CA . GLY A 1 266 ? 22.920 9.087 -34.189 1.00 95.50 266 GLY A CA 1
ATOM 2050 C C . GLY A 1 266 ? 21.699 9.863 -33.689 1.00 95.50 266 GLY A C 1
ATOM 2051 O O . GLY A 1 266 ? 20.740 10.030 -34.440 1.00 95.50 266 GLY A O 1
ATOM 2052 N N . LEU A 1 267 ? 21.757 10.406 -32.467 1.00 96.06 267 LEU A N 1
ATOM 2053 C CA . LEU A 1 267 ? 20.682 11.221 -31.893 1.00 96.06 267 LEU A CA 1
ATOM 2054 C C . LEU A 1 267 ? 20.377 12.449 -32.759 1.00 96.06 267 LEU A C 1
ATOM 2056 O O . LEU A 1 267 ? 19.226 12.673 -33.129 1.00 96.06 267 LEU A O 1
ATOM 2060 N N . PHE A 1 268 ? 21.401 13.218 -33.140 1.00 96.00 268 PHE A N 1
ATOM 2061 C CA . PHE A 1 268 ? 21.207 14.401 -33.983 1.00 96.00 268 PHE A CA 1
ATOM 2062 C C . PHE A 1 268 ? 20.697 14.055 -35.386 1.00 96.00 268 PHE A C 1
ATOM 2064 O O . PHE A 1 268 ? 19.908 14.818 -35.943 1.00 96.00 268 PHE A O 1
ATOM 2071 N N . CYS A 1 269 ? 21.079 12.905 -35.946 1.00 95.50 269 CYS A N 1
ATOM 2072 C CA . CYS A 1 269 ? 20.516 12.424 -37.207 1.00 95.50 269 CYS A CA 1
ATOM 2073 C C . CYS A 1 269 ? 19.017 12.111 -37.086 1.00 95.50 269 CYS A C 1
ATOM 2075 O O . CYS A 1 269 ? 18.248 12.514 -37.957 1.00 95.50 269 CYS A O 1
ATOM 2077 N N . VAL A 1 270 ? 18.586 11.441 -36.011 1.00 93.56 270 VAL A N 1
ATOM 2078 C CA . VAL A 1 270 ? 17.168 11.099 -35.784 1.00 93.56 270 VAL A CA 1
ATOM 2079 C C . VAL A 1 270 ? 16.327 12.343 -35.489 1.00 93.56 270 VAL A C 1
ATOM 2081 O O . VAL A 1 270 ? 15.243 12.498 -36.052 1.00 93.56 270 VAL A O 1
ATOM 2084 N N . ILE A 1 271 ? 16.840 13.277 -34.684 1.00 93.69 271 ILE A N 1
ATOM 2085 C CA . ILE A 1 271 ? 16.205 14.585 -34.462 1.00 93.69 271 ILE A CA 1
ATOM 2086 C C . ILE A 1 271 ? 16.092 15.351 -35.788 1.00 93.69 271 ILE A C 1
ATOM 2088 O O . ILE A 1 271 ? 15.035 15.883 -36.125 1.00 93.69 271 ILE A O 1
ATOM 2092 N N . GLY A 1 272 ? 17.164 15.370 -36.585 1.00 92.94 272 GLY A N 1
ATOM 2093 C CA . GLY A 1 272 ? 17.164 15.982 -37.913 1.00 92.94 272 GLY A CA 1
ATOM 2094 C C . GLY A 1 272 ? 16.125 15.360 -38.849 1.00 92.94 272 GLY A C 1
ATOM 2095 O O . GLY A 1 272 ? 15.434 16.089 -39.560 1.00 92.94 272 GLY A O 1
ATOM 2096 N N . ALA A 1 273 ? 15.957 14.036 -38.808 1.00 90.44 273 ALA A N 1
ATOM 2097 C CA . ALA A 1 273 ? 14.929 13.330 -39.568 1.00 90.44 273 ALA A CA 1
ATOM 2098 C C . ALA A 1 273 ? 13.510 13.727 -39.129 1.00 90.44 273 ALA A C 1
ATOM 2100 O O . ALA A 1 273 ? 12.670 13.981 -39.991 1.00 90.44 273 ALA A O 1
ATOM 2101 N N . HIS A 1 274 ? 13.250 13.869 -37.822 1.00 89.00 274 HIS A N 1
ATOM 2102 C CA . HIS A 1 274 ? 11.970 14.381 -37.316 1.00 89.00 274 HIS A CA 1
ATOM 2103 C C . HIS A 1 274 ? 11.661 15.780 -37.851 1.00 89.00 274 HIS A C 1
ATOM 2105 O O . HIS A 1 274 ? 10.575 16.015 -38.385 1.00 89.00 274 HIS A O 1
ATOM 2111 N N . PHE A 1 275 ? 12.622 16.703 -37.759 1.00 91.69 275 PHE A N 1
ATOM 2112 C CA . PHE A 1 275 ? 12.447 18.054 -38.290 1.00 91.69 275 PHE A CA 1
ATOM 2113 C C . PHE A 1 275 ? 12.237 18.046 -39.803 1.00 91.69 275 PHE A C 1
ATOM 2115 O O . PHE A 1 275 ? 11.367 18.757 -40.302 1.00 91.69 275 PHE A O 1
ATOM 2122 N N . TRP A 1 276 ? 12.987 17.229 -40.541 1.00 92.75 276 TRP A N 1
ATOM 2123 C CA . TRP A 1 276 ? 12.824 17.123 -41.986 1.00 92.75 276 TRP A CA 1
ATOM 2124 C C . TRP A 1 276 ? 11.434 16.608 -42.369 1.00 92.75 276 TRP A C 1
ATOM 2126 O O . TRP A 1 276 ? 10.777 17.235 -43.197 1.00 92.75 276 TRP A O 1
ATOM 2136 N N . LEU A 1 277 ? 10.946 15.539 -41.730 1.00 89.88 277 LEU A N 1
ATOM 2137 C CA . LEU A 1 277 ? 9.597 15.005 -41.957 1.00 89.88 277 LEU A CA 1
ATOM 2138 C C . LEU A 1 277 ? 8.514 16.055 -41.661 1.00 89.88 277 LEU A C 1
ATOM 2140 O O . LEU A 1 277 ? 7.578 16.216 -42.449 1.00 89.88 277 LEU A O 1
ATOM 2144 N N . LEU A 1 278 ? 8.683 16.813 -40.571 1.00 86.81 278 LEU A N 1
ATOM 2145 C CA . LEU A 1 278 ? 7.781 17.895 -40.178 1.00 86.81 278 LEU A CA 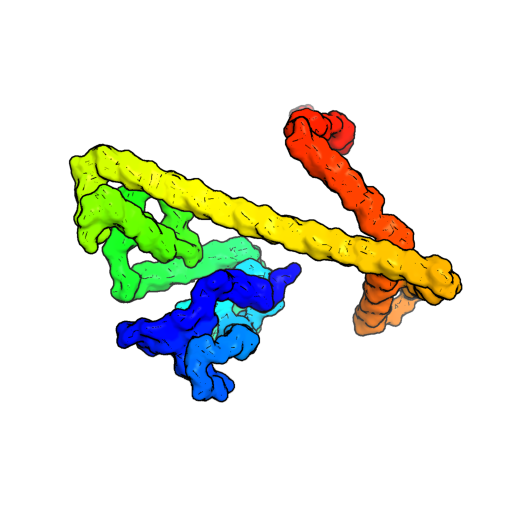1
ATOM 2146 C C . LEU A 1 278 ? 7.754 19.030 -41.217 1.00 86.81 278 LEU A C 1
ATOM 2148 O O . LEU A 1 278 ? 6.679 19.455 -41.644 1.00 86.81 278 LEU A O 1
ATOM 2152 N N . PHE A 1 279 ? 8.920 19.516 -41.653 1.00 92.44 279 PHE A N 1
ATOM 2153 C CA . PHE A 1 279 ? 9.019 20.643 -42.589 1.00 92.44 279 PHE A CA 1
ATOM 2154 C C . PHE A 1 279 ? 8.684 20.264 -44.034 1.00 92.44 279 PHE A C 1
ATOM 2156 O O . PHE A 1 279 ? 8.083 21.065 -44.751 1.00 92.44 279 PHE A O 1
ATOM 2163 N N . ALA A 1 280 ? 9.014 19.044 -44.457 1.00 92.81 280 ALA A N 1
ATOM 2164 C CA . ALA A 1 280 ? 8.659 18.515 -45.771 1.00 92.81 280 ALA A CA 1
ATOM 2165 C C . ALA A 1 280 ? 7.176 18.109 -45.870 1.00 92.81 280 ALA A C 1
ATOM 2167 O O . ALA A 1 280 ? 6.714 17.765 -46.957 1.00 92.81 280 ALA A O 1
ATOM 2168 N N . ARG A 1 281 ? 6.421 18.177 -44.758 1.00 89.94 281 ARG A N 1
ATOM 2169 C CA . ARG A 1 281 ? 5.003 17.791 -44.659 1.00 89.94 281 ARG A CA 1
ATOM 2170 C C . ARG A 1 281 ? 4.732 16.383 -45.196 1.00 89.94 281 ARG A C 1
ATOM 2172 O O . ARG A 1 281 ? 3.713 16.140 -45.842 1.00 89.94 281 ARG A O 1
ATOM 2179 N N . VAL A 1 282 ? 5.653 15.459 -44.933 1.00 90.69 282 VAL A N 1
ATOM 2180 C CA . VAL A 1 282 ? 5.494 14.057 -45.324 1.00 90.69 282 VAL A CA 1
ATOM 2181 C C . VAL A 1 282 ? 4.445 13.426 -44.404 1.00 90.69 282 VAL A C 1
ATOM 2183 O O . VAL A 1 282 ? 4.589 13.521 -43.185 1.00 90.69 282 VAL A O 1
ATOM 2186 N N . PRO A 1 283 ? 3.382 12.796 -44.935 1.00 89.00 283 PRO A N 1
ATOM 2187 C CA . PRO A 1 283 ? 2.433 12.072 -44.103 1.00 89.00 283 PRO A CA 1
ATOM 2188 C C . PRO A 1 283 ? 3.116 10.826 -43.532 1.00 89.00 283 PRO A C 1
ATOM 2190 O O . PRO A 1 283 ? 3.563 9.958 -44.279 1.00 89.00 283 PRO A O 1
ATOM 2193 N N . VAL A 1 284 ? 3.199 10.749 -42.206 1.00 88.62 284 VAL A N 1
ATOM 2194 C CA . VAL A 1 284 ? 3.767 9.610 -41.475 1.00 88.62 284 VAL A CA 1
ATOM 2195 C C . VAL A 1 284 ? 2.645 8.957 -40.680 1.00 88.62 284 VAL A C 1
ATOM 2197 O O . VAL A 1 284 ? 1.868 9.649 -40.021 1.00 88.62 284 VAL A O 1
ATOM 2200 N N . ASP A 1 285 ? 2.527 7.635 -40.753 1.00 92.50 285 ASP A N 1
ATOM 2201 C CA . ASP A 1 285 ? 1.546 6.913 -39.952 1.00 92.50 285 ASP A CA 1
ATOM 2202 C C . ASP A 1 285 ? 1.947 6.900 -38.456 1.00 92.50 285 ASP A C 1
ATOM 2204 O O . ASP A 1 285 ? 3.133 7.006 -38.120 1.00 92.50 285 ASP A O 1
ATOM 2208 N N . PRO A 1 286 ? 0.983 6.753 -37.528 1.00 89.06 286 PRO A N 1
ATOM 2209 C CA . PRO A 1 286 ? 1.260 6.816 -36.092 1.00 89.06 286 PRO A CA 1
ATOM 2210 C C . PRO A 1 286 ? 2.255 5.764 -35.584 1.00 89.06 286 PRO A C 1
ATOM 2212 O O . PRO A 1 286 ? 2.953 6.017 -34.602 1.00 89.06 286 PRO A O 1
ATOM 2215 N N . VAL A 1 287 ? 2.335 4.594 -36.229 1.00 90.50 287 VAL A N 1
ATOM 2216 C CA . VAL A 1 287 ? 3.252 3.524 -35.816 1.00 90.50 287 VAL A CA 1
ATOM 2217 C C . VAL A 1 287 ? 4.682 3.910 -36.175 1.00 90.50 287 VAL A C 1
ATOM 2219 O O . VAL A 1 287 ? 5.555 3.860 -35.310 1.00 90.50 287 VAL A O 1
ATOM 2222 N N . THR A 1 288 ? 4.921 4.371 -37.404 1.00 86.19 288 THR A N 1
ATOM 2223 C CA . THR A 1 288 ? 6.241 4.855 -37.839 1.00 86.19 288 THR A CA 1
ATOM 2224 C C . THR A 1 288 ? 6.722 6.037 -36.993 1.00 86.19 288 THR A C 1
ATOM 2226 O O . THR A 1 288 ? 7.888 6.074 -36.595 1.00 86.19 288 THR A O 1
ATOM 2229 N N . PHE A 1 289 ? 5.826 6.965 -36.642 1.00 85.44 289 PHE A N 1
ATOM 2230 C CA . PHE A 1 289 ? 6.151 8.066 -35.729 1.00 85.44 289 PHE A CA 1
ATOM 2231 C C . PHE A 1 289 ? 6.521 7.562 -34.321 1.00 85.44 289 PHE A C 1
ATOM 2233 O O . PHE A 1 289 ? 7.516 7.998 -33.745 1.00 85.44 289 PHE A O 1
ATOM 2240 N N . GLY A 1 290 ? 5.776 6.588 -33.786 1.00 85.06 290 GLY A N 1
ATOM 2241 C CA . GLY A 1 290 ? 6.085 5.964 -32.496 1.00 85.06 290 GLY A CA 1
ATOM 2242 C C . GLY A 1 290 ? 7.425 5.219 -32.480 1.00 85.06 290 GLY A C 1
ATOM 2243 O O . GLY A 1 290 ? 8.172 5.314 -31.508 1.00 85.06 290 GLY A O 1
ATOM 2244 N N . VAL A 1 291 ? 7.775 4.518 -33.564 1.00 90.12 291 VAL A N 1
ATOM 2245 C CA . VAL A 1 291 ? 9.078 3.841 -33.701 1.00 90.12 291 VAL A CA 1
ATOM 2246 C C . VAL A 1 291 ? 10.223 4.853 -33.700 1.00 90.12 291 VAL A C 1
ATOM 2248 O O . VAL A 1 291 ? 11.203 4.651 -32.985 1.00 90.12 291 VAL A O 1
ATOM 2251 N N . LEU A 1 292 ? 10.093 5.954 -34.446 1.00 86.00 292 LEU A N 1
ATOM 2252 C CA . LEU A 1 292 ? 11.090 7.028 -34.457 1.00 86.00 292 LEU A CA 1
ATOM 2253 C C . LEU A 1 292 ? 11.274 7.651 -33.066 1.00 86.00 292 LEU A C 1
ATOM 2255 O O . LEU A 1 292 ? 12.412 7.816 -32.628 1.00 86.00 292 LEU A O 1
ATOM 2259 N N . GLY A 1 293 ? 10.178 7.909 -32.346 1.00 86.94 293 GLY A N 1
ATOM 2260 C CA . GLY A 1 293 ? 10.228 8.413 -30.971 1.00 86.94 293 GLY A CA 1
ATOM 2261 C C . GLY A 1 293 ? 10.886 7.436 -29.988 1.00 86.94 293 GLY A C 1
ATOM 2262 O O . GLY A 1 293 ? 11.665 7.847 -29.131 1.00 86.94 293 GLY A O 1
ATOM 2263 N N . ASN A 1 294 ? 10.651 6.128 -30.137 1.00 92.50 294 ASN A N 1
ATOM 2264 C CA . ASN A 1 294 ? 11.324 5.112 -29.321 1.00 92.50 294 ASN A CA 1
ATOM 2265 C C . ASN A 1 294 ? 12.835 5.076 -29.584 1.00 92.50 294 ASN A C 1
ATOM 2267 O O . ASN A 1 294 ? 13.624 5.024 -28.641 1.00 92.50 294 ASN A O 1
ATOM 2271 N N . VAL A 1 295 ? 13.246 5.124 -30.856 1.00 93.19 295 VAL A N 1
ATOM 2272 C CA . VAL A 1 295 ? 14.668 5.166 -31.236 1.00 93.19 295 VAL A CA 1
ATOM 2273 C C . VAL A 1 295 ? 15.337 6.423 -30.681 1.00 93.19 295 VAL A C 1
ATOM 2275 O O . VAL A 1 295 ? 16.436 6.340 -30.132 1.00 93.19 295 VAL A O 1
ATOM 2278 N N . GLU A 1 296 ? 14.667 7.573 -30.766 1.00 91.12 296 GLU A N 1
ATOM 2279 C CA . GLU A 1 296 ? 15.138 8.822 -30.170 1.00 91.12 296 GLU A CA 1
ATOM 2280 C C . GLU A 1 296 ? 15.308 8.694 -28.649 1.00 91.12 296 GLU A C 1
ATOM 2282 O O . GLU A 1 296 ? 16.378 9.005 -28.129 1.00 91.12 296 GLU A O 1
ATOM 2287 N N . GLY A 1 297 ? 14.312 8.157 -27.938 1.00 88.44 297 GLY A N 1
ATOM 2288 C CA . GLY A 1 297 ? 14.381 7.939 -26.491 1.00 88.44 297 GLY A CA 1
ATOM 2289 C C . GLY A 1 297 ? 15.543 7.033 -26.066 1.00 88.44 297 GLY A C 1
ATOM 2290 O O . GLY A 1 297 ? 16.260 7.346 -25.113 1.00 88.44 297 GLY A O 1
ATOM 2291 N N . VAL A 1 298 ? 15.786 5.945 -26.807 1.00 95.12 298 VAL A N 1
ATOM 2292 C CA . VAL A 1 298 ? 16.928 5.045 -26.569 1.00 95.12 298 VAL A CA 1
ATOM 2293 C C . VAL A 1 298 ? 18.258 5.775 -26.778 1.00 95.12 298 VAL A C 1
ATOM 2295 O O . VAL A 1 298 ? 19.1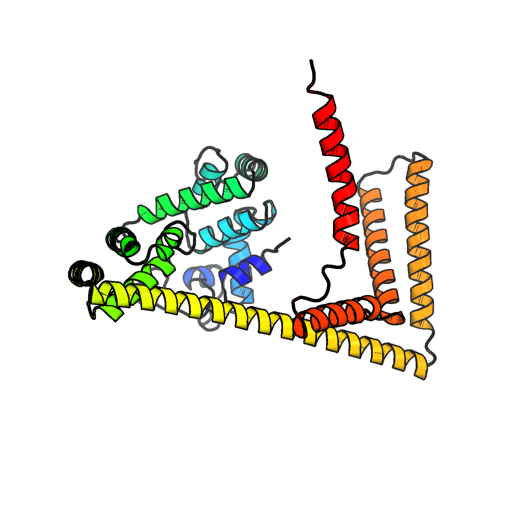55 5.669 -25.940 1.00 95.12 298 VAL A O 1
ATOM 2298 N N . LEU A 1 299 ? 18.390 6.554 -27.855 1.00 93.62 299 LEU A N 1
ATOM 2299 C CA . LEU A 1 299 ? 19.605 7.324 -28.133 1.00 93.62 299 LEU A CA 1
ATOM 2300 C C . LEU A 1 299 ? 19.852 8.414 -27.081 1.00 93.62 299 LEU A C 1
ATOM 2302 O O . LEU A 1 299 ? 20.994 8.599 -26.661 1.00 93.62 299 LEU A O 1
ATOM 2306 N N . ILE A 1 300 ? 18.802 9.084 -26.593 1.00 91.94 300 ILE A N 1
ATOM 2307 C CA . ILE A 1 300 ? 18.898 10.034 -25.474 1.00 91.94 300 ILE A CA 1
ATOM 2308 C C . ILE A 1 300 ? 19.452 9.333 -24.229 1.00 91.94 300 ILE A C 1
ATOM 2310 O O . ILE A 1 300 ? 20.403 9.831 -23.624 1.00 91.94 300 ILE A O 1
ATOM 2314 N N . ALA A 1 301 ? 18.915 8.164 -23.865 1.00 89.38 301 ALA A N 1
ATOM 2315 C CA . ALA A 1 301 ? 19.394 7.401 -22.713 1.00 89.38 301 ALA A CA 1
ATOM 2316 C C . ALA A 1 301 ? 20.875 6.999 -22.860 1.00 89.38 301 ALA A C 1
ATOM 2318 O O . ALA A 1 301 ? 21.658 7.154 -21.921 1.00 89.38 301 ALA A O 1
ATOM 2319 N N . MET A 1 302 ? 21.289 6.560 -24.053 1.00 93.00 302 MET A N 1
ATOM 2320 C CA . MET A 1 302 ? 22.686 6.215 -24.347 1.00 93.00 302 MET A CA 1
ATOM 2321 C C . MET A 1 302 ? 23.628 7.427 -24.253 1.00 93.00 302 MET A C 1
ATOM 2323 O O . MET A 1 302 ? 24.719 7.319 -23.687 1.00 93.00 302 MET A O 1
ATOM 2327 N N . VAL A 1 303 ? 23.214 8.594 -24.758 1.00 92.06 303 VAL A N 1
ATOM 2328 C CA . VAL A 1 303 ? 23.988 9.845 -24.659 1.00 92.06 303 VAL A CA 1
ATOM 2329 C C . VAL A 1 303 ? 24.105 10.309 -23.207 1.00 92.06 303 VAL A C 1
ATOM 2331 O O . VAL A 1 303 ? 25.183 10.725 -22.780 1.00 92.06 303 VAL A O 1
ATOM 2334 N N . LEU A 1 304 ? 23.033 10.200 -22.417 1.00 86.12 304 LEU A N 1
ATOM 2335 C CA . LEU A 1 304 ? 23.068 10.509 -20.987 1.00 86.12 304 LEU A CA 1
ATOM 2336 C C . LEU A 1 304 ? 24.005 9.563 -20.224 1.00 86.12 304 LEU A C 1
ATOM 2338 O O . LEU A 1 304 ? 24.806 10.040 -19.421 1.00 86.12 304 LEU A O 1
ATOM 2342 N N . GLY A 1 305 ? 23.990 8.263 -20.532 1.00 86.50 305 GLY A N 1
ATOM 2343 C CA . GLY A 1 305 ? 24.930 7.292 -19.965 1.00 86.50 305 GLY A CA 1
ATOM 2344 C C . GLY A 1 305 ? 26.390 7.607 -20.312 1.00 86.50 305 GLY A C 1
ATOM 2345 O O . GLY A 1 305 ? 27.256 7.591 -19.436 1.00 86.50 305 GLY A O 1
ATOM 2346 N N . ALA A 1 306 ? 26.669 7.990 -21.562 1.00 88.44 306 ALA A N 1
ATOM 2347 C CA . ALA A 1 306 ? 27.997 8.450 -21.968 1.00 88.44 306 ALA A CA 1
ATOM 2348 C C . ALA A 1 306 ? 28.412 9.731 -21.218 1.00 88.44 306 ALA A C 1
ATOM 2350 O O . ALA A 1 306 ? 29.534 9.822 -20.715 1.00 88.44 306 ALA A O 1
ATOM 2351 N N . LYS A 1 307 ? 27.501 10.704 -21.076 1.00 85.75 307 LYS A N 1
ATOM 2352 C CA . LYS A 1 307 ? 27.730 11.929 -20.293 1.00 85.75 307 LYS A CA 1
ATOM 2353 C C . LYS A 1 307 ? 28.105 11.597 -18.849 1.00 85.75 307 LYS A C 1
ATOM 2355 O O . LYS A 1 307 ? 29.076 12.146 -18.336 1.00 85.75 307 LYS A O 1
ATOM 2360 N N . GLU A 1 308 ? 27.352 10.716 -18.196 1.00 81.69 308 GLU A N 1
ATOM 2361 C CA . GLU A 1 308 ? 27.615 10.292 -16.818 1.00 81.69 308 GLU A CA 1
ATOM 2362 C C . GLU A 1 308 ? 28.941 9.547 -16.673 1.00 81.69 308 GLU A C 1
ATOM 2364 O O . GLU A 1 308 ? 29.657 9.777 -15.699 1.00 81.69 308 GLU A O 1
ATOM 2369 N N . PHE A 1 309 ? 29.293 8.698 -17.641 1.00 85.06 309 PHE A N 1
ATOM 2370 C CA . PHE A 1 309 ? 30.583 8.015 -17.664 1.00 85.06 309 PHE A CA 1
ATOM 2371 C C . PHE A 1 309 ? 31.742 9.016 -17.699 1.00 85.06 309 PHE A C 1
ATOM 2373 O O . PHE A 1 309 ? 32.646 8.913 -16.878 1.00 85.06 309 PHE A O 1
ATOM 2380 N N . PHE A 1 310 ? 31.716 10.011 -18.596 1.00 82.25 310 PHE A N 1
ATOM 2381 C CA . PHE A 1 310 ? 32.831 10.953 -18.764 1.00 82.25 310 PHE A CA 1
ATOM 2382 C C . PHE A 1 310 ? 32.863 12.075 -17.721 1.00 82.25 310 PHE A C 1
ATOM 2384 O O . PHE A 1 310 ? 33.929 12.381 -17.185 1.00 82.25 310 PHE A O 1
ATOM 2391 N N . LEU A 1 311 ? 31.717 12.690 -17.424 1.00 75.19 311 LEU A N 1
ATOM 2392 C CA . LEU A 1 311 ? 31.629 13.882 -16.573 1.00 75.19 311 LEU A CA 1
ATOM 2393 C C . LEU A 1 311 ? 31.285 13.559 -15.112 1.00 75.19 311 LEU A C 1
ATOM 2395 O O . LEU A 1 311 ? 31.424 14.429 -14.255 1.00 75.19 311 LEU A O 1
ATOM 2399 N N . GLY A 1 312 ? 30.861 12.325 -14.811 1.00 67.62 312 GLY A N 1
ATOM 2400 C CA . GLY A 1 312 ? 30.294 11.964 -13.511 1.00 67.62 312 GLY A CA 1
ATOM 2401 C C . GLY A 1 312 ? 28.929 12.623 -13.257 1.00 67.62 312 GLY A C 1
ATOM 2402 O O . GLY A 1 312 ? 28.496 13.516 -13.987 1.00 67.62 312 GLY A O 1
ATOM 2403 N N . SER A 1 313 ? 28.232 12.211 -12.191 1.00 60.16 313 SER A N 1
ATOM 2404 C CA . SER A 1 313 ? 27.035 12.930 -11.705 1.00 60.16 313 SER A CA 1
ATOM 2405 C C . SER A 1 313 ? 27.384 14.133 -10.803 1.00 60.16 313 SER A C 1
ATOM 2407 O O . SER A 1 313 ? 26.505 14.886 -10.372 1.00 60.16 313 SER A O 1
ATOM 2409 N N . SER A 1 314 ? 28.676 14.348 -10.531 1.00 55.25 314 SER A N 1
ATOM 2410 C CA . SER A 1 314 ? 29.185 15.229 -9.474 1.00 55.25 314 SER A CA 1
ATOM 2411 C C . SER A 1 314 ? 29.012 16.725 -9.729 1.00 55.25 314 SER A C 1
ATOM 2413 O O . SER A 1 314 ? 28.927 17.482 -8.771 1.00 55.25 314 SER A O 1
ATOM 2415 N N . SER A 1 315 ? 28.815 17.189 -10.970 1.00 48.62 315 SER A N 1
ATOM 2416 C CA . SER A 1 315 ? 28.508 18.617 -11.200 1.00 48.62 315 SER A CA 1
ATOM 2417 C C . SER A 1 315 ? 27.185 19.064 -10.559 1.00 48.62 315 SER A C 1
ATOM 2419 O O . SER A 1 315 ? 26.962 20.263 -10.363 1.00 48.62 315 SER A O 1
ATOM 2421 N N . THR A 1 316 ? 26.319 18.099 -10.231 1.00 47.34 316 THR A N 1
ATOM 2422 C CA . THR A 1 316 ? 25.026 18.303 -9.569 1.00 47.34 316 THR A CA 1
ATOM 2423 C C . THR A 1 316 ? 25.072 17.811 -8.120 1.00 47.34 316 THR A C 1
ATOM 2425 O O . THR A 1 316 ? 24.580 18.512 -7.240 1.00 47.34 316 THR A O 1
ATOM 2428 N N . ALA A 1 317 ? 25.748 16.684 -7.853 1.00 46.69 317 ALA A N 1
ATOM 2429 C CA . ALA A 1 317 ? 25.884 16.125 -6.506 1.00 46.69 317 ALA A CA 1
ATOM 2430 C C . ALA A 1 317 ? 26.785 16.960 -5.579 1.00 46.69 317 ALA A C 1
ATOM 2432 O O . ALA A 1 317 ? 26.422 17.133 -4.425 1.00 46.69 317 ALA A O 1
ATOM 2433 N N . ASP A 1 318 ? 27.882 17.561 -6.061 1.00 48.38 318 ASP A N 1
ATOM 2434 C CA . ASP A 1 318 ? 28.728 18.442 -5.232 1.00 48.38 318 ASP A CA 1
ATOM 2435 C C . ASP A 1 318 ? 27.998 19.750 -4.892 1.00 48.38 318 ASP A C 1
ATOM 2437 O O . ASP A 1 318 ? 28.135 20.286 -3.795 1.00 48.38 318 ASP A O 1
ATOM 2441 N N . LYS A 1 319 ? 27.153 20.244 -5.810 1.00 54.41 319 LYS A N 1
ATOM 2442 C CA . LYS A 1 319 ? 26.298 21.418 -5.573 1.00 54.41 319 LYS A CA 1
ATOM 2443 C C . LYS A 1 319 ? 25.158 21.104 -4.606 1.00 54.41 319 LYS A C 1
ATOM 2445 O O . LYS A 1 319 ? 24.875 21.920 -3.739 1.00 54.41 319 LYS A O 1
ATOM 2450 N N . GLN A 1 320 ? 24.520 19.939 -4.726 1.00 47.84 320 GLN A N 1
ATOM 2451 C CA . GLN A 1 320 ? 23.484 19.493 -3.788 1.00 47.84 320 GLN A CA 1
ATOM 2452 C C . GLN A 1 320 ? 24.062 19.159 -2.414 1.00 47.84 320 GLN A C 1
ATOM 2454 O O . GLN A 1 320 ? 23.495 19.587 -1.420 1.00 47.84 320 GLN A O 1
ATOM 2459 N N . ALA A 1 321 ? 25.202 18.472 -2.341 1.00 45.56 321 ALA A N 1
ATOM 2460 C CA . ALA A 1 321 ? 25.891 18.186 -1.088 1.00 45.56 321 ALA A CA 1
ATOM 2461 C C . ALA A 1 321 ? 26.345 19.478 -0.400 1.00 45.56 321 ALA A C 1
ATOM 2463 O O . ALA A 1 321 ? 26.165 19.601 0.806 1.00 45.56 321 ALA A O 1
ATOM 2464 N N . ALA A 1 322 ? 26.843 20.474 -1.142 1.00 52.50 322 ALA A N 1
ATOM 2465 C CA . ALA A 1 322 ? 27.164 21.789 -0.585 1.00 52.50 322 ALA A CA 1
ATOM 2466 C C . ALA A 1 322 ? 25.924 22.525 -0.042 1.00 52.50 322 ALA A C 1
ATOM 2468 O O . ALA A 1 322 ? 26.008 23.123 1.024 1.00 52.50 322 ALA A O 1
ATOM 2469 N N . VAL A 1 323 ? 24.777 22.438 -0.728 1.00 51.88 323 VAL A N 1
ATOM 2470 C CA . VAL A 1 323 ? 23.500 23.033 -0.283 1.00 51.88 323 VAL A CA 1
ATOM 2471 C C . VAL A 1 323 ? 22.917 22.300 0.933 1.00 51.88 323 VAL A C 1
ATOM 2473 O O . VAL A 1 323 ? 22.435 22.933 1.865 1.00 51.88 323 VAL A O 1
ATOM 2476 N N . ILE A 1 324 ? 22.981 20.968 0.962 1.00 49.69 324 ILE A N 1
ATOM 2477 C CA . ILE A 1 324 ? 22.507 20.154 2.091 1.00 49.69 324 ILE A CA 1
ATOM 2478 C C . ILE A 1 324 ? 23.410 20.366 3.312 1.00 49.69 324 ILE A C 1
ATOM 2480 O O . ILE A 1 324 ? 22.916 20.537 4.422 1.00 49.69 324 ILE A O 1
ATOM 2484 N N . THR A 1 325 ? 24.728 20.423 3.107 1.00 51.59 325 THR A N 1
ATOM 2485 C CA . THR A 1 325 ? 25.695 20.694 4.179 1.00 51.59 325 THR A CA 1
ATOM 2486 C C . THR A 1 325 ? 25.528 22.114 4.712 1.00 51.59 325 THR A C 1
ATOM 2488 O O . THR A 1 325 ? 25.554 22.289 5.924 1.00 51.59 325 THR A O 1
ATOM 2491 N N . SER A 1 326 ? 25.266 23.114 3.856 1.00 48.06 326 SER A N 1
ATOM 2492 C CA . SER A 1 326 ? 24.969 24.472 4.330 1.00 48.06 326 SER A CA 1
ATOM 2493 C C . SER A 1 326 ? 23.678 24.532 5.150 1.00 48.06 326 SER A C 1
ATOM 2495 O O . SER A 1 326 ? 23.673 25.181 6.187 1.00 48.06 326 SER A O 1
ATOM 2497 N N . PHE A 1 327 ? 22.630 23.795 4.757 1.00 49.69 327 PHE A N 1
ATOM 2498 C CA . PHE A 1 327 ? 21.393 23.670 5.546 1.00 49.69 327 PHE A CA 1
ATOM 2499 C C . PHE A 1 327 ? 21.614 22.995 6.909 1.00 49.69 327 PHE A C 1
ATOM 2501 O O . PHE A 1 327 ? 20.968 23.361 7.886 1.00 49.69 327 PHE A O 1
ATOM 2508 N N . ALA A 1 328 ? 22.510 22.007 6.978 1.00 48.72 328 ALA A N 1
ATOM 2509 C CA . ALA A 1 328 ? 22.797 21.265 8.203 1.00 48.72 328 ALA A CA 1
ATOM 2510 C C . ALA A 1 328 ? 23.696 22.035 9.188 1.00 48.72 328 ALA A C 1
ATOM 2512 O O . ALA A 1 328 ? 23.612 21.801 10.392 1.00 48.72 328 ALA A O 1
ATOM 2513 N N . THR A 1 329 ? 24.562 22.933 8.703 1.00 48.69 329 THR A N 1
ATOM 2514 C CA . THR A 1 329 ? 25.491 23.696 9.558 1.00 48.69 329 THR A CA 1
ATOM 2515 C C . THR A 1 329 ? 24.987 25.080 9.966 1.00 48.69 329 THR A C 1
ATOM 2517 O O . THR A 1 329 ? 25.487 25.615 10.951 1.00 48.69 329 THR A O 1
ATOM 2520 N N . ASP A 1 330 ? 24.024 25.656 9.240 1.00 44.88 330 ASP A N 1
ATOM 2521 C CA . ASP A 1 330 ? 23.374 26.925 9.588 1.00 44.88 330 ASP A CA 1
ATOM 2522 C C . ASP A 1 330 ? 22.001 27.026 8.874 1.00 44.88 330 ASP A C 1
ATOM 2524 O O . ASP A 1 330 ? 21.939 27.370 7.690 1.00 44.88 330 ASP A O 1
ATOM 2528 N N . PRO A 1 331 ? 20.885 26.697 9.558 1.00 46.62 331 PRO A N 1
ATOM 2529 C CA . PRO A 1 331 ? 19.547 26.640 8.956 1.00 46.62 331 PRO A CA 1
ATOM 2530 C C . PRO A 1 331 ? 19.037 27.972 8.383 1.00 46.62 331 PRO A C 1
ATOM 2532 O O . PRO A 1 331 ? 18.065 27.966 7.626 1.00 46.62 331 PRO A O 1
ATOM 2535 N N . ASP A 1 332 ? 19.676 29.098 8.728 1.00 45.75 332 ASP A N 1
ATOM 2536 C CA . ASP A 1 332 ? 19.241 30.448 8.360 1.00 45.75 332 ASP A CA 1
ATOM 2537 C C . ASP A 1 332 ? 20.087 31.102 7.249 1.00 45.75 332 ASP A C 1
ATOM 2539 O O . ASP A 1 332 ? 19.728 32.176 6.744 1.00 45.75 332 ASP A O 1
ATOM 2543 N N . THR A 1 333 ? 21.184 30.488 6.782 1.00 42.56 333 THR A N 1
ATOM 2544 C CA . THR A 1 333 ? 21.979 31.088 5.699 1.00 42.56 333 THR A CA 1
ATOM 2545 C C . THR A 1 333 ? 21.439 30.744 4.309 1.00 42.56 333 THR A C 1
ATOM 2547 O O . THR A 1 333 ? 21.665 29.683 3.736 1.00 42.56 333 THR A O 1
ATOM 2550 N N . HIS A 1 334 ? 20.824 31.768 3.710 1.00 40.62 334 HIS A N 1
ATOM 2551 C CA . HIS A 1 334 ? 20.589 31.967 2.276 1.00 40.62 334 HIS A CA 1
ATOM 2552 C C . HIS A 1 334 ? 19.311 31.384 1.652 1.00 40.62 334 HIS A C 1
ATOM 2554 O O . HIS A 1 334 ? 19.338 30.755 0.593 1.00 40.62 334 HIS A O 1
ATOM 2560 N N . VAL A 1 335 ? 18.172 31.933 2.081 1.00 39.31 335 VAL A N 1
ATOM 2561 C CA . VAL A 1 335 ? 17.276 32.560 1.093 1.00 39.31 335 VAL A CA 1
ATOM 2562 C C . VAL A 1 335 ? 18.042 33.736 0.471 1.00 39.31 335 VAL A C 1
ATOM 2564 O O . VAL A 1 335 ? 17.947 34.877 0.919 1.00 39.31 335 VAL A O 1
ATOM 2567 N N . THR A 1 336 ? 18.881 33.485 -0.541 1.00 40.78 336 THR A N 1
ATOM 2568 C CA . THR A 1 336 ? 19.434 34.601 -1.316 1.00 40.78 336 THR A CA 1
ATOM 2569 C C . THR A 1 336 ? 18.277 35.262 -2.052 1.00 40.78 336 THR A C 1
ATOM 2571 O O . THR A 1 336 ? 17.636 34.685 -2.932 1.00 40.78 336 THR A O 1
ATOM 2574 N N . THR A 1 337 ? 18.036 36.519 -1.696 1.00 42.06 337 THR A N 1
ATOM 2575 C CA . THR A 1 337 ? 17.019 37.473 -2.167 1.00 42.06 337 THR A CA 1
ATOM 2576 C C . THR A 1 337 ? 16.973 37.666 -3.698 1.00 42.06 337 THR A C 1
ATOM 2578 O O . THR A 1 337 ? 16.244 38.512 -4.207 1.00 42.06 337 THR A O 1
ATOM 2581 N N . ARG A 1 338 ? 17.726 36.882 -4.479 1.00 40.81 338 ARG A N 1
ATOM 2582 C CA . ARG A 1 338 ? 17.747 36.891 -5.944 1.00 40.81 338 ARG A CA 1
ATOM 2583 C C . ARG A 1 338 ? 16.676 35.990 -6.568 1.00 40.81 338 ARG A C 1
ATOM 2585 O O . ARG A 1 338 ? 16.181 36.332 -7.637 1.00 40.81 338 ARG A O 1
ATOM 2592 N N . MET A 1 339 ? 16.277 34.893 -5.911 1.00 38.09 339 MET A N 1
ATOM 2593 C CA . MET A 1 339 ? 15.191 34.034 -6.417 1.00 38.09 339 MET A CA 1
ATOM 2594 C C . MET A 1 339 ? 13.796 34.594 -6.108 1.00 38.09 339 MET A C 1
ATOM 2596 O O . MET A 1 339 ? 12.937 34.584 -6.987 1.00 38.09 339 MET A O 1
ATOM 2600 N N . LEU A 1 340 ? 13.593 35.208 -4.936 1.00 39.09 340 LEU A N 1
ATOM 2601 C CA . LEU A 1 340 ? 12.336 35.905 -4.618 1.00 39.09 340 LEU A CA 1
ATOM 2602 C C . LEU A 1 340 ? 12.121 37.164 -5.482 1.00 39.09 340 LEU A C 1
ATOM 2604 O O . LEU A 1 340 ? 11.001 37.407 -5.924 1.00 39.09 340 LEU A O 1
ATOM 2608 N N . ASN A 1 341 ? 13.181 37.912 -5.822 1.00 40.72 341 ASN A N 1
ATOM 2609 C CA . ASN A 1 341 ? 13.068 39.100 -6.686 1.00 40.72 341 ASN A CA 1
ATOM 2610 C C . ASN A 1 341 ? 12.770 38.790 -8.165 1.00 40.72 341 ASN A C 1
ATOM 2612 O O . ASN A 1 341 ? 12.273 39.660 -8.881 1.00 40.72 341 ASN A O 1
ATOM 2616 N N . ASN A 1 342 ? 13.049 37.571 -8.638 1.00 43.56 342 ASN A N 1
ATOM 2617 C CA . ASN A 1 342 ? 12.679 37.152 -9.994 1.00 43.56 342 ASN A CA 1
ATOM 2618 C C . ASN A 1 342 ? 11.276 36.528 -10.062 1.00 43.56 342 ASN A C 1
ATOM 2620 O O . ASN A 1 342 ? 10.673 36.546 -11.132 1.00 43.56 342 ASN A O 1
ATOM 2624 N N . MET A 1 343 ? 10.728 36.049 -8.938 1.00 40.31 343 MET A N 1
ATOM 2625 C CA . MET A 1 343 ? 9.335 35.584 -8.854 1.00 40.31 343 MET A CA 1
ATOM 2626 C C . MET A 1 343 ? 8.334 36.686 -8.469 1.00 40.31 343 MET A C 1
ATOM 2628 O O . MET A 1 343 ? 7.142 36.530 -8.717 1.00 40.31 343 MET A O 1
ATOM 2632 N N . SER A 1 344 ? 8.783 37.820 -7.917 1.00 39.94 344 SER A N 1
ATOM 2633 C CA . SER A 1 344 ? 7.907 38.958 -7.583 1.00 39.94 344 SER A CA 1
ATOM 2634 C C . SER A 1 344 ? 7.617 39.898 -8.762 1.00 39.94 344 SER A C 1
ATOM 2636 O O . SER A 1 344 ? 6.614 40.612 -8.736 1.00 39.94 344 SER A O 1
ATOM 2638 N N . LYS A 1 345 ? 8.434 39.876 -9.827 1.00 45.03 345 LYS A N 1
ATOM 2639 C CA . LYS A 1 345 ? 8.223 40.716 -11.021 1.00 45.03 345 LYS A CA 1
ATOM 2640 C C . LYS A 1 345 ? 6.926 40.401 -11.785 1.00 45.03 345 LYS A C 1
ATOM 2642 O O . LYS A 1 345 ? 6.210 41.349 -12.085 1.00 45.03 345 LYS A O 1
ATOM 2647 N N . PRO A 1 346 ? 6.547 39.135 -12.047 1.00 47.09 346 PRO A N 1
ATOM 2648 C CA . PRO A 1 346 ? 5.273 38.835 -12.708 1.00 47.09 346 PRO A CA 1
ATOM 2649 C C . PRO A 1 346 ? 4.054 39.177 -11.837 1.00 47.09 346 PRO A C 1
ATOM 2651 O O . PRO A 1 346 ? 3.026 39.607 -12.354 1.00 47.09 346 PRO A O 1
ATOM 2654 N N . ALA A 1 347 ? 4.176 39.028 -10.511 1.00 43.34 347 ALA A N 1
ATOM 2655 C CA . ALA A 1 347 ? 3.085 39.271 -9.566 1.00 43.34 347 ALA A CA 1
ATOM 2656 C C . ALA A 1 347 ? 2.796 40.770 -9.355 1.00 43.34 347 ALA A C 1
ATOM 2658 O O . ALA A 1 347 ? 1.634 41.155 -9.254 1.00 43.34 347 ALA A O 1
ATOM 2659 N N . GLN A 1 348 ? 3.818 41.636 -9.354 1.00 45.00 348 GLN A N 1
ATOM 2660 C CA . GLN A 1 348 ? 3.618 43.090 -9.268 1.00 45.00 348 GLN A CA 1
ATOM 2661 C C . GLN A 1 348 ? 3.049 43.688 -10.562 1.00 45.00 348 GLN A C 1
ATOM 2663 O O . GLN A 1 348 ? 2.201 44.572 -10.485 1.00 45.00 348 GLN A O 1
ATOM 2668 N N . THR A 1 349 ? 3.446 43.180 -11.736 1.00 50.72 349 THR A N 1
ATOM 2669 C CA . THR A 1 349 ? 2.907 43.643 -13.029 1.00 50.72 349 THR A CA 1
ATOM 2670 C C . THR A 1 349 ? 1.451 43.209 -13.243 1.00 50.72 349 THR A C 1
ATOM 2672 O O . THR A 1 349 ? 0.656 43.974 -13.787 1.00 50.72 349 THR A O 1
ATOM 2675 N N . ALA A 1 350 ? 1.066 42.020 -12.763 1.00 46.50 350 ALA A N 1
ATOM 2676 C CA . ALA A 1 350 ? -0.323 41.555 -12.802 1.00 46.50 350 ALA A CA 1
ATOM 2677 C C . ALA A 1 350 ? -1.235 42.328 -11.827 1.00 46.50 350 ALA A C 1
ATOM 2679 O O . ALA A 1 350 ? -2.382 42.623 -12.158 1.00 46.50 350 ALA A O 1
ATOM 2680 N N . LEU A 1 351 ? -0.725 42.711 -10.649 1.00 40.97 351 LEU A N 1
ATOM 2681 C CA . LEU A 1 351 ? -1.493 43.469 -9.656 1.00 40.97 351 LEU A CA 1
ATOM 2682 C C . LEU A 1 351 ? -1.693 44.942 -10.063 1.00 40.97 351 LEU A C 1
ATOM 2684 O O . LEU A 1 351 ? -2.758 45.492 -9.804 1.00 40.97 351 LEU A O 1
ATOM 2688 N N . SER A 1 352 ? -0.728 45.571 -10.750 1.00 47.62 352 SER A N 1
ATOM 2689 C CA . SER A 1 352 ? -0.898 46.928 -11.299 1.00 47.62 352 SER A CA 1
ATOM 2690 C C . SER A 1 352 ? -1.897 46.985 -12.459 1.00 47.62 352 SER A C 1
ATOM 2692 O O . SER A 1 352 ? -2.639 47.954 -12.564 1.00 47.62 352 SER A O 1
ATOM 2694 N N . ALA A 1 353 ? -1.973 45.934 -13.286 1.00 52.66 353 ALA A N 1
ATOM 2695 C CA . ALA A 1 353 ? -2.948 45.850 -14.379 1.00 52.66 353 ALA A CA 1
ATOM 2696 C C . ALA A 1 353 ? -4.393 45.650 -13.873 1.00 52.66 353 ALA A C 1
ATOM 2698 O O . ALA A 1 353 ? -5.333 46.168 -14.463 1.00 52.66 353 ALA A O 1
ATOM 2699 N N . LEU A 1 354 ? -4.574 44.962 -12.739 1.00 45.31 354 LEU A N 1
ATOM 2700 C CA . LEU A 1 354 ? -5.890 44.735 -12.122 1.00 45.31 354 LEU A CA 1
ATOM 2701 C C . LEU A 1 354 ? -6.429 45.938 -11.322 1.00 45.31 354 LEU A C 1
ATOM 2703 O O . LEU A 1 354 ? -7.620 45.976 -11.011 1.00 45.31 354 LEU A O 1
ATOM 2707 N N . VAL A 1 355 ? -5.576 46.908 -10.973 1.00 48.03 355 VAL A N 1
ATOM 2708 C CA . VAL A 1 355 ? -5.968 48.132 -10.247 1.00 48.03 355 VAL A CA 1
ATOM 2709 C C . VAL A 1 355 ? -6.370 49.266 -11.203 1.00 48.03 355 VAL A C 1
ATOM 2711 O O . VAL A 1 355 ? -7.201 50.092 -10.826 1.00 48.03 355 VAL A O 1
ATOM 2714 N N . ASP A 1 356 ? -5.873 49.274 -12.446 1.00 50.16 356 ASP A N 1
ATOM 2715 C CA . ASP A 1 356 ? -6.239 50.276 -13.464 1.00 50.16 356 ASP A CA 1
ATOM 2716 C C . ASP A 1 356 ? -7.591 49.999 -14.158 1.00 50.16 356 ASP A C 1
ATOM 2718 O O . ASP A 1 356 ? -8.235 50.930 -14.631 1.00 50.16 356 ASP A O 1
ATOM 2722 N N . GLU A 1 357 ? -8.099 48.760 -14.147 1.00 51.12 357 GLU A N 1
ATOM 2723 C CA . GLU A 1 357 ? -9.422 48.418 -14.714 1.00 51.12 357 GLU A CA 1
ATOM 2724 C C . GLU A 1 357 ? -10.608 48.647 -13.747 1.00 51.12 357 GLU A C 1
ATOM 2726 O O . GLU A 1 357 ? -11.755 48.340 -14.074 1.00 51.12 357 GLU A O 1
ATOM 2731 N N . ARG A 1 358 ? -10.373 49.197 -12.545 1.00 51.25 358 ARG A N 1
ATOM 2732 C CA . ARG A 1 358 ? -11.435 49.537 -11.572 1.00 51.25 358 ARG A CA 1
ATOM 2733 C C . ARG A 1 358 ? -11.399 50.991 -11.103 1.00 51.25 358 ARG A C 1
ATOM 2735 O O . ARG A 1 358 ? -11.525 51.272 -9.908 1.00 51.25 358 ARG A O 1
ATOM 2742 N N . LYS A 1 359 ? -11.308 51.930 -12.038 1.00 46.41 359 LYS A N 1
ATOM 2743 C CA . LYS A 1 359 ? -11.840 53.284 -11.830 1.00 46.41 359 LYS A CA 1
ATOM 2744 C C . LYS A 1 359 ? -12.888 53.584 -12.909 1.00 46.41 359 LYS A C 1
ATOM 2746 O O . LYS A 1 359 ? -12.688 53.144 -14.036 1.00 46.41 359 LYS A O 1
ATOM 2751 N N . PRO A 1 360 ? -14.014 54.218 -12.532 1.00 54.75 360 PRO A N 1
ATOM 2752 C CA . PRO A 1 360 ? -15.190 54.376 -13.387 1.00 54.75 360 PRO A CA 1
ATOM 2753 C C . PRO A 1 360 ? -14.935 55.218 -14.636 1.00 54.75 360 PRO A C 1
ATOM 2755 O O . PRO A 1 360 ? -14.090 56.142 -14.560 1.00 54.75 360 PRO A O 1
#

Secondary structure (DSSP, 8-state):
---HHHHHHHHHTT----EE-TT-TT-EEETTEEHHHHHHTT--S-GGG--HHHHHHHHIIIIIGGGTGGGS-HHHHHHHHHHHHTT--HHHHHHHHHTS--SS---HHHHHHHHHS-HHHHHHHHHHHHHHHHTT-TTS-TTHHHHHHHHTTT-GGGGGGTTSTTHHHHHHHHHHHHHHHHT-SSHHHHHHHHHH-HHHHHHHHHHHHHHHHHHHHHHHHHHHHHHHHHHHHHHHHHHHHHHHHHHHHHTT--HHHHHHHHHHHHHHHHHHHHHHHHHTT----HHHHHHHHHHHHHHHHHHHHHHHHHH-SHHHHHHHHHHHHHHHH-TTS---THHHHHHHHHHHHHHHHHHHTT--

pLDDT: mean 79.78, std 17.0, range [38.09, 97.12]

Radius of gyration: 29.19 Å; chains: 1; bounding box: 71×82×83 Å

Foldseek 3Di:
DQDLVNLLCVLLDPPQAWDADPPDPQGIHGSLDGPVLCVVVPNPDDRRPCDPVNVSVSLCVPQQVVQVLVLADVVLSSLSSSQVSVPHLSQLLLCQLLVHPSPSDDDPVSSVSRRVDDVVSSSLSSLVVRVVVLCVDPVNPPPQLVLVVLLCVLAVVCVVLCRDPCNVVSSVVLQVLLCVLQVDPDSVVSSVSCVVDVVSSVSSNVVVVVVVVVVVVVVVVVVVVVVVVVVVVLVVVLVVLVVVLVVCVVVVPCVLVVQLVVLVVQLVVLVVVVVCCVVVVPDDDPVRVVVSVVSNVVSVVSNVVSCCSPVNPCVPVVVVVVVVVCCVVPVPPDPPCPVVVVVVVVVVVVVVVVVVVPDD

Sequence (360 aa):
MSTFDDAFDKLIGNEGGYSNNRQDPGGETMWGVTKRVALAWGYTGEMRDLPRETAKQIAKALYWDPLHCDAYDARVAFQIFDANYNGGHVVTWIQQASGTLADGKLGPKTIAAVKAVDPELFMMRFIAARLSYLTALPSWSLTMLPIVLALAQFAPQIAHWIGGSQSEQVVQKVVDIAQTVTGASTPEQALAAIQANPELAYRFQESIVESQVELQRIAAELEEARITADVETAKTNAADRASARQMSLTAHDHTPRNLAYLYTTGLFCVIGAHFWLLFARVPVDPVTFGVLGNVEGVLIAMVLGAKEFFLGSSSTADKQAAVITSFATDPDTHVTTRMLNNMSKPAQTALSALVDERKP